Protein AF-0000000075210836 (afdb_homodimer)

Structure (mmCIF, N/CA/C/O backbone):
data_AF-0000000075210836-model_v1
#
loop_
_entity.id
_entity.type
_entity.pdbx_description
1 polymer Regulator
#
loop_
_atom_site.group_PDB
_atom_site.id
_atom_site.type_symbol
_atom_site.label_atom_id
_atom_site.label_alt_id
_atom_site.label_comp_id
_atom_site.label_asym_id
_atom_site.label_entity_id
_atom_site.label_seq_id
_atom_site.pdbx_PDB_ins_code
_atom_site.Cartn_x
_atom_site.Cartn_y
_atom_site.Cartn_z
_atom_site.occupancy
_atom_site.B_iso_or_equiv
_atom_site.auth_seq_id
_atom_site.auth_comp_id
_atom_site.auth_asym_id
_atom_site.auth_atom_id
_atom_site.pdbx_PDB_model_num
ATOM 1 N N . MET A 1 1 ? 22.203 24.203 10.242 1 49.53 1 MET A N 1
ATOM 2 C CA . MET A 1 1 ? 21.125 23.875 9.305 1 49.53 1 MET A CA 1
ATOM 3 C C . MET A 1 1 ? 21.359 22.516 8.664 1 49.53 1 MET A C 1
ATOM 5 O O . MET A 1 1 ? 22.406 22.281 8.07 1 49.53 1 MET A O 1
ATOM 9 N N . ARG A 1 2 ? 20.906 21.422 9.312 1 62.22 2 ARG A N 1
ATOM 10 C CA . ARG A 1 2 ? 21.344 20.094 8.875 1 62.22 2 ARG A CA 1
ATOM 11 C C . ARG A 1 2 ? 21.078 19.906 7.383 1 62.22 2 ARG A C 1
ATOM 13 O O . ARG A 1 2 ? 20.109 20.422 6.848 1 62.22 2 ARG A O 1
ATOM 20 N N . GLU A 1 3 ? 22.062 19.656 6.613 1 82.25 3 GLU A N 1
ATOM 21 C CA . GLU A 1 3 ? 21.984 19.5 5.164 1 82.25 3 GLU A CA 1
ATOM 22 C C . GLU A 1 3 ? 20.953 18.438 4.781 1 82.25 3 GLU A C 1
ATOM 24 O O . GLU A 1 3 ? 20.938 17.344 5.352 1 82.25 3 GLU A O 1
ATOM 29 N N . THR A 1 4 ? 19.953 18.875 4.145 1 90.12 4 THR A N 1
ATOM 30 C CA . THR A 1 4 ? 18.906 17.969 3.689 1 90.12 4 THR A CA 1
ATOM 31 C C . THR A 1 4 ? 19.359 17.203 2.455 1 90.12 4 THR A C 1
ATOM 33 O O . THR A 1 4 ? 20.234 17.641 1.721 1 90.12 4 THR A O 1
ATOM 36 N N . VAL A 1 5 ? 18.906 16 2.398 1 93.94 5 VAL A N 1
ATOM 37 C CA . VAL A 1 5 ? 19.188 15.141 1.259 1 93.94 5 VAL A CA 1
ATOM 38 C C . VAL A 1 5 ? 18.234 15.477 0.111 1 93.94 5 VAL A C 1
ATOM 40 O O . VAL A 1 5 ? 17.031 15.664 0.323 1 93.94 5 VAL A O 1
ATOM 43 N N . SER A 1 6 ? 18.812 15.516 -1.104 1 95.56 6 SER A N 1
ATOM 44 C CA . SER A 1 6 ? 17.984 15.875 -2.258 1 95.56 6 SER A CA 1
ATOM 45 C C . SER A 1 6 ? 17.109 14.703 -2.697 1 95.56 6 SER A C 1
ATOM 47 O O . SER A 1 6 ? 17.453 13.539 -2.469 1 95.56 6 SER A O 1
ATOM 49 N N . GLN A 1 7 ? 16.094 15.102 -3.389 1 95 7 GLN A N 1
ATOM 50 C CA . GLN A 1 7 ? 15.188 14.078 -3.926 1 95 7 GLN A CA 1
ATOM 51 C C . GLN A 1 7 ? 15.914 13.188 -4.93 1 95 7 GLN A C 1
ATOM 53 O O . GLN A 1 7 ? 15.688 11.977 -4.965 1 95 7 GLN A O 1
ATOM 58 N N . VAL A 1 8 ? 16.766 13.758 -5.703 1 95.31 8 VAL A N 1
ATOM 59 C CA . VAL A 1 8 ? 17.5 13.023 -6.727 1 95.31 8 VAL A CA 1
ATOM 60 C C . VAL A 1 8 ? 18.375 11.961 -6.066 1 95.31 8 VAL A C 1
ATOM 62 O O . VAL A 1 8 ? 18.438 10.82 -6.535 1 95.31 8 VAL A O 1
ATOM 65 N N . SER A 1 9 ? 19.031 12.281 -4.969 1 96.88 9 SER A N 1
ATOM 66 C CA . SER A 1 9 ? 19.891 11.344 -4.25 1 96.88 9 SER A CA 1
ATOM 67 C C . SER A 1 9 ? 19.094 10.195 -3.66 1 96.88 9 SER A C 1
ATOM 69 O O . SER A 1 9 ? 19.531 9.047 -3.668 1 96.88 9 SER A O 1
ATOM 71 N N . ILE A 1 10 ? 17.906 10.492 -3.217 1 97.69 10 ILE A N 1
ATOM 72 C CA . ILE A 1 10 ? 17.016 9.477 -2.641 1 97.69 10 ILE A CA 1
ATOM 73 C C . ILE A 1 10 ? 16.578 8.5 -3.729 1 97.69 10 ILE A C 1
ATOM 75 O O . ILE A 1 10 ? 16.609 7.285 -3.527 1 97.69 10 ILE A O 1
ATOM 79 N N . LEU A 1 11 ? 16.266 9.055 -4.879 1 96.69 11 LEU A N 1
ATOM 80 C CA . LEU A 1 11 ? 15.812 8.203 -5.977 1 96.69 11 LEU A CA 1
ATOM 81 C C . LEU A 1 11 ? 16.953 7.336 -6.496 1 96.69 11 LEU A C 1
ATOM 83 O O . LEU A 1 11 ? 16.734 6.191 -6.891 1 96.69 11 LEU A O 1
ATOM 87 N N . ASP A 1 12 ? 18.141 7.895 -6.438 1 97.44 12 ASP A N 1
ATOM 88 C CA . ASP A 1 12 ? 19.297 7.109 -6.82 1 97.44 12 ASP A CA 1
ATOM 89 C C . ASP A 1 12 ? 19.516 5.941 -5.859 1 97.44 12 ASP A C 1
ATOM 91 O O . ASP A 1 12 ? 19.781 4.816 -6.293 1 97.44 12 ASP A O 1
ATOM 95 N N . GLU A 1 13 ? 19.438 6.188 -4.566 1 97.75 13 GLU A N 1
ATOM 96 C CA . GLU A 1 13 ? 19.547 5.129 -3.57 1 97.75 13 GLU A CA 1
ATOM 97 C C . GLU A 1 13 ? 18.422 4.105 -3.719 1 97.75 13 GLU A C 1
ATOM 99 O O . GLU A 1 13 ? 18.641 2.902 -3.561 1 97.75 13 GLU A O 1
ATOM 104 N N . THR A 1 14 ? 17.219 4.609 -4.035 1 97.44 14 THR A N 1
ATOM 105 C CA . THR A 1 14 ? 16.078 3.729 -4.246 1 97.44 14 THR A CA 1
ATOM 106 C C . THR A 1 14 ? 16.328 2.789 -5.422 1 97.44 14 THR A C 1
ATOM 108 O O . THR A 1 14 ? 16.047 1.592 -5.336 1 97.44 14 THR A O 1
ATOM 111 N N . ASN A 1 15 ? 16.859 3.299 -6.48 1 97.38 15 ASN A N 1
ATOM 112 C CA . ASN A 1 15 ? 17.188 2.477 -7.641 1 97.38 15 ASN A CA 1
ATOM 113 C C . ASN A 1 15 ? 18.25 1.428 -7.301 1 97.38 15 ASN A C 1
ATOM 115 O O . ASN A 1 15 ? 18.188 0.299 -7.793 1 97.38 15 ASN A O 1
ATOM 119 N N . GLY A 1 16 ? 19.203 1.833 -6.496 1 97.25 16 GLY A N 1
ATOM 120 C CA . GLY A 1 16 ? 20.172 0.862 -6.012 1 97.25 16 GLY A CA 1
ATOM 121 C C . GLY A 1 16 ? 19.531 -0.286 -5.254 1 97.25 16 GLY A C 1
ATOM 122 O O . GLY A 1 16 ? 19.859 -1.45 -5.488 1 97.25 16 GLY A O 1
ATOM 123 N N . LEU A 1 17 ? 18.656 0.03 -4.387 1 97.88 17 LEU A N 1
ATOM 124 C CA . LEU A 1 17 ? 17.922 -0.988 -3.641 1 97.88 17 LEU A CA 1
ATOM 125 C C . LEU A 1 17 ? 17.094 -1.867 -4.578 1 97.88 17 LEU A C 1
ATOM 127 O O . LEU A 1 17 ? 17.078 -3.092 -4.426 1 97.88 17 LEU A O 1
ATOM 131 N N . ALA A 1 18 ? 16.469 -1.234 -5.523 1 96.12 18 ALA A N 1
ATOM 132 C CA . ALA A 1 18 ? 15.672 -1.97 -6.5 1 96.12 18 ALA A CA 1
ATOM 133 C C . ALA A 1 18 ? 16.516 -3.002 -7.238 1 96.12 18 ALA A C 1
ATOM 135 O O . ALA A 1 18 ? 16.094 -4.141 -7.441 1 96.12 18 ALA A O 1
ATOM 136 N N . HIS A 1 19 ? 17.688 -2.641 -7.586 1 95.94 19 HIS A N 1
ATOM 137 C CA . HIS A 1 19 ? 18.609 -3.547 -8.273 1 95.94 19 HIS A CA 1
ATOM 138 C C . HIS A 1 19 ? 19 -4.715 -7.371 1 95.94 19 HIS A C 1
ATOM 140 O O . HIS A 1 19 ? 19.094 -5.855 -7.836 1 95.94 19 HIS A O 1
ATOM 146 N N . MET A 1 20 ? 19.172 -4.43 -6.137 1 96.62 20 MET A N 1
ATOM 147 C CA . MET A 1 20 ? 19.516 -5.488 -5.191 1 96.62 20 MET A CA 1
ATOM 148 C C . MET A 1 20 ? 18.344 -6.449 -4.992 1 96.62 20 MET A C 1
ATOM 150 O O . MET A 1 20 ? 18.547 -7.664 -4.949 1 96.62 20 MET A O 1
ATOM 154 N N . VAL A 1 21 ? 17.188 -5.895 -4.934 1 96.56 21 VAL A N 1
ATOM 155 C CA . VAL A 1 21 ? 15.984 -6.711 -4.766 1 96.56 21 VAL A CA 1
ATOM 156 C C . VAL A 1 21 ? 15.812 -7.633 -5.973 1 96.56 21 VAL A C 1
ATOM 158 O O . VAL A 1 21 ? 15.523 -8.82 -5.816 1 96.56 21 VAL A O 1
ATOM 161 N N . ALA A 1 22 ? 16.062 -7.137 -7.172 1 94.81 22 ALA A N 1
ATOM 162 C CA . ALA A 1 22 ? 15.914 -7.906 -8.406 1 94.81 22 ALA A CA 1
ATOM 163 C C . ALA A 1 22 ? 16.875 -9.094 -8.422 1 94.81 22 ALA A C 1
ATOM 165 O O . ALA A 1 22 ? 16.625 -10.102 -9.078 1 94.81 22 ALA A O 1
ATOM 166 N N . ARG A 1 23 ? 17.875 -9 -7.625 1 95.44 23 ARG A N 1
ATOM 167 C CA . ARG A 1 23 ? 18.906 -10.031 -7.621 1 95.44 23 ARG A CA 1
ATOM 168 C C . ARG A 1 23 ? 18.875 -10.844 -6.328 1 95.44 23 ARG A C 1
ATOM 170 O O . ARG A 1 23 ? 19.812 -11.594 -6.027 1 95.44 23 ARG A O 1
ATOM 177 N N . SER A 1 24 ? 17.844 -10.664 -5.57 1 96.19 24 SER A N 1
ATOM 178 C CA . SER A 1 24 ? 17.688 -11.367 -4.301 1 96.19 24 SER A CA 1
ATOM 179 C C . SER A 1 24 ? 17.359 -12.836 -4.52 1 96.19 24 SER A C 1
ATOM 181 O O . SER A 1 24 ? 16.906 -13.227 -5.602 1 96.19 24 SER A O 1
ATOM 183 N N . GLU A 1 25 ? 17.547 -13.641 -3.479 1 95.19 25 GLU A N 1
ATOM 184 C CA . GLU A 1 25 ? 17.156 -15.047 -3.518 1 95.19 25 GLU A CA 1
ATOM 185 C C . GLU A 1 25 ? 15.648 -15.195 -3.75 1 95.19 25 GLU A C 1
ATOM 187 O O . GLU A 1 25 ? 15.219 -16.062 -4.52 1 95.19 25 GLU A O 1
ATOM 192 N N . ALA A 1 26 ? 14.945 -14.352 -3.082 1 94.94 26 ALA A N 1
ATOM 193 C CA . ALA A 1 26 ? 13.492 -14.398 -3.221 1 94.94 26 ALA A CA 1
ATOM 194 C C . ALA A 1 26 ? 13.07 -14.102 -4.656 1 94.94 26 ALA A C 1
ATOM 196 O O . ALA A 1 26 ? 12.211 -14.797 -5.215 1 94.94 26 ALA A O 1
ATOM 197 N N . ALA A 1 27 ? 13.625 -13.117 -5.262 1 95.38 27 ALA A N 1
ATOM 198 C CA . ALA A 1 27 ? 13.297 -12.75 -6.637 1 95.38 27 ALA A CA 1
ATOM 199 C C . ALA A 1 27 ? 13.695 -13.852 -7.613 1 95.38 27 ALA A C 1
ATOM 201 O O . ALA A 1 27 ? 12.945 -14.172 -8.539 1 95.38 27 ALA A O 1
ATOM 202 N N . GLU A 1 28 ? 14.789 -14.43 -7.422 1 95.06 28 GLU A N 1
ATOM 203 C CA . GLU A 1 28 ? 15.25 -15.508 -8.289 1 95.06 28 GLU A CA 1
ATOM 204 C C . GLU A 1 28 ? 14.344 -16.734 -8.188 1 95.06 28 GLU A C 1
ATOM 206 O O . GLU A 1 28 ? 13.992 -17.328 -9.203 1 95.06 28 GLU A O 1
ATOM 211 N N . ALA A 1 29 ? 14.023 -17.078 -6.969 1 95.25 29 ALA A N 1
ATOM 212 C CA . ALA A 1 29 ? 13.109 -18.203 -6.773 1 95.25 29 ALA A CA 1
ATOM 213 C C . ALA A 1 29 ? 11.773 -17.938 -7.461 1 95.25 29 ALA A C 1
ATOM 215 O O . ALA A 1 29 ? 11.219 -18.828 -8.102 1 95.25 29 ALA A O 1
ATOM 216 N N . TYR A 1 30 ? 11.297 -16.781 -7.305 1 95.38 30 TYR A N 1
ATOM 217 C CA . TYR A 1 30 ? 10.031 -16.391 -7.934 1 95.38 30 TYR A CA 1
ATOM 218 C C . TYR A 1 30 ? 10.109 -16.562 -9.445 1 95.38 30 TYR A C 1
ATOM 220 O O . TYR A 1 30 ? 9.219 -17.172 -10.047 1 95.38 30 TYR A O 1
ATOM 228 N N . ARG A 1 31 ? 11.148 -16.047 -10.016 1 94.12 31 ARG A N 1
ATOM 229 C CA . ARG A 1 31 ? 11.297 -16.156 -11.461 1 94.12 31 ARG A CA 1
ATOM 230 C C . ARG A 1 31 ? 11.406 -17.609 -11.906 1 94.12 31 ARG A C 1
ATOM 232 O O . ARG A 1 31 ? 10.82 -18 -12.914 1 94.12 31 ARG A O 1
ATOM 239 N N . TYR A 1 32 ? 12.086 -18.375 -11.18 1 95.19 32 TYR A N 1
ATOM 240 C CA . TYR A 1 32 ? 12.258 -19.781 -11.492 1 95.19 32 TYR A CA 1
ATOM 241 C C . TYR A 1 32 ? 10.922 -20.516 -11.484 1 95.19 32 TYR A C 1
ATOM 243 O O . TYR A 1 32 ? 10.562 -21.172 -12.461 1 95.19 32 TYR A O 1
ATOM 251 N N . TRP A 1 33 ? 10.219 -20.312 -10.43 1 95.69 33 TRP A N 1
ATOM 252 C CA . TRP A 1 33 ? 8.977 -21.047 -10.297 1 95.69 33 TRP A CA 1
ATOM 253 C C . TRP A 1 33 ? 7.906 -20.5 -11.234 1 95.69 33 TRP A C 1
ATOM 255 O O . TRP A 1 33 ? 7.031 -21.25 -11.688 1 95.69 33 TRP A O 1
ATOM 265 N N . LYS A 1 34 ? 8.031 -19.25 -11.516 1 94.06 34 LYS A N 1
ATOM 266 C CA . LYS A 1 34 ? 7.148 -18.688 -12.539 1 94.06 34 LYS A CA 1
ATOM 267 C C . LYS A 1 34 ? 7.355 -19.375 -13.883 1 94.06 34 LYS A C 1
ATOM 269 O O . LYS A 1 34 ? 6.391 -19.766 -14.547 1 94.06 34 LYS A O 1
ATOM 274 N N . LYS A 1 35 ? 8.531 -19.5 -14.219 1 95.38 35 L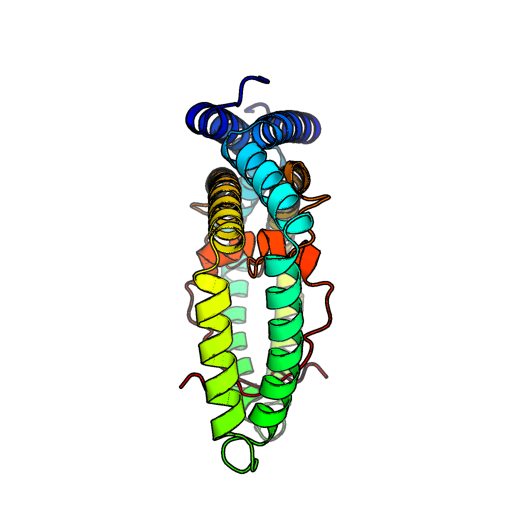YS A N 1
ATOM 275 C CA . LYS A 1 35 ? 8.867 -20.188 -15.469 1 95.38 35 LYS A CA 1
ATOM 276 C C . LYS A 1 35 ? 8.422 -21.641 -15.438 1 95.38 35 LYS A C 1
ATOM 278 O O . LYS A 1 35 ? 7.852 -22.141 -16.406 1 95.38 35 LYS A O 1
ATOM 283 N N . GLU A 1 36 ? 8.656 -22.297 -14.359 1 96.5 36 GLU A N 1
ATOM 284 C CA . GLU A 1 36 ? 8.242 -23.688 -14.203 1 96.5 36 GLU A CA 1
ATOM 285 C C . GLU A 1 36 ? 6.723 -23.828 -14.328 1 96.5 36 GLU A C 1
ATOM 287 O O . GLU A 1 36 ? 6.23 -24.781 -14.961 1 96.5 36 GLU A O 1
ATOM 292 N N . LEU A 1 37 ? 6.062 -22.906 -13.766 1 95.62 37 LEU A N 1
ATOM 293 C CA . LEU A 1 37 ? 4.605 -22.922 -13.828 1 95.62 37 LEU A CA 1
ATOM 294 C C . LEU A 1 37 ? 4.121 -22.75 -15.266 1 95.62 37 LEU A C 1
ATOM 296 O O . LEU A 1 37 ? 3.221 -23.453 -15.711 1 95.62 37 LEU A O 1
ATOM 300 N N . GLU A 1 38 ? 4.703 -21.859 -15.969 1 94.38 38 GLU A N 1
ATOM 301 C CA . GLU A 1 38 ? 4.32 -21.562 -17.344 1 94.38 38 GLU A CA 1
ATOM 302 C C . GLU A 1 38 ? 4.535 -22.781 -18.25 1 94.38 38 GLU A C 1
ATOM 304 O O . GLU A 1 38 ? 3.818 -22.953 -19.234 1 94.38 38 GLU A O 1
ATOM 309 N N . THR A 1 39 ? 5.414 -23.609 -17.859 1 96.19 39 THR A N 1
ATOM 310 C CA . THR A 1 39 ? 5.766 -24.734 -18.719 1 96.19 39 THR A CA 1
ATOM 311 C C . THR A 1 39 ? 5.086 -26.016 -18.234 1 96.19 39 THR A C 1
ATOM 313 O O . THR A 1 39 ? 5.129 -27.031 -18.922 1 96.19 39 THR A O 1
ATOM 316 N N . ASP A 1 40 ? 4.48 -25.984 -17.109 1 96.75 40 ASP A N 1
ATOM 317 C CA . ASP A 1 40 ? 3.773 -27.125 -16.531 1 96.75 40 ASP A CA 1
ATOM 318 C C . ASP A 1 40 ? 2.357 -27.219 -17.094 1 96.75 40 ASP A C 1
ATOM 320 O O . ASP A 1 40 ? 1.44 -26.562 -16.609 1 96.75 40 ASP A O 1
ATOM 324 N N . GLN A 1 41 ? 2.191 -28.125 -18.031 1 96.88 41 GLN A N 1
ATOM 325 C CA . GLN A 1 41 ? 0.924 -28.234 -18.734 1 96.88 41 GLN A CA 1
ATOM 326 C C . GLN A 1 41 ? -0.198 -28.672 -17.812 1 96.88 41 GLN A C 1
ATOM 328 O O . GLN A 1 41 ? -1.331 -28.203 -17.922 1 96.88 41 GLN A O 1
ATOM 333 N N . GLU A 1 42 ? 0.14 -29.562 -17 1 96.44 42 GLU A N 1
ATOM 334 C CA . GLU A 1 42 ? -0.855 -30.047 -16.047 1 96.44 42 GLU A CA 1
ATOM 335 C C . GLU A 1 42 ? -1.332 -28.922 -15.133 1 96.44 42 GLU A C 1
ATOM 337 O O . GLU A 1 42 ? -2.535 -28.75 -14.922 1 96.44 42 GLU A O 1
ATOM 342 N N . ALA A 1 43 ? -0.4 -28.188 -14.672 1 96.06 43 ALA A N 1
ATOM 343 C CA . ALA A 1 43 ? -0.731 -27.047 -13.82 1 96.06 43 ALA A CA 1
ATOM 344 C C . ALA A 1 43 ? -1.57 -26.016 -14.578 1 96.06 43 ALA A C 1
ATOM 346 O O . ALA A 1 43 ? -2.57 -25.531 -14.055 1 96.06 43 ALA A O 1
ATOM 347 N N . GLN A 1 44 ? -1.19 -25.75 -15.727 1 95.94 44 GLN A N 1
ATOM 348 C CA . GLN A 1 44 ? -1.914 -24.781 -16.531 1 95.94 44 GLN A CA 1
ATOM 349 C C . GLN A 1 44 ? -3.355 -25.219 -16.766 1 95.94 44 GLN A C 1
ATOM 351 O O . GLN A 1 44 ? -4.277 -24.406 -16.703 1 95.94 44 GLN A O 1
ATOM 356 N N . SER A 1 45 ? -3.482 -26.438 -17 1 95.56 45 SER A N 1
ATOM 357 C CA . SER A 1 45 ? -4.82 -26.984 -17.219 1 95.56 45 SER A CA 1
ATOM 358 C C . SER A 1 45 ? -5.672 -26.859 -15.961 1 95.56 45 SER A C 1
ATOM 360 O O . SER A 1 45 ? -6.84 -26.484 -16.031 1 95.56 45 SER A O 1
ATOM 362 N N . LEU A 1 46 ? -5.082 -27.234 -14.922 1 94.44 46 LEU A N 1
ATOM 363 C CA . LEU A 1 46 ? -5.77 -27.141 -13.641 1 94.44 46 LEU A CA 1
ATOM 364 C C . LEU A 1 46 ? -6.199 -25.703 -13.352 1 94.44 46 LEU A C 1
ATOM 366 O O . LEU A 1 46 ? -7.328 -25.453 -12.922 1 94.44 46 LEU A O 1
ATOM 370 N N . ILE A 1 47 ? -5.332 -24.766 -13.57 1 93.94 47 ILE A N 1
ATOM 371 C CA . ILE A 1 47 ? -5.602 -23.359 -13.336 1 93.94 47 ILE A CA 1
ATOM 372 C C . ILE A 1 47 ? -6.758 -22.891 -14.219 1 93.94 47 ILE A C 1
ATOM 374 O O . ILE A 1 47 ? -7.676 -22.219 -13.75 1 93.94 47 ILE A O 1
ATOM 378 N N . LYS A 1 48 ? -6.746 -23.297 -15.414 1 94.19 48 LYS A N 1
ATOM 379 C CA . LYS A 1 48 ? -7.797 -22.906 -16.359 1 94.19 48 LYS A CA 1
ATOM 380 C C . LYS A 1 48 ? -9.148 -23.469 -15.914 1 94.19 48 LYS A C 1
ATOM 382 O O . LYS A 1 48 ? -10.156 -22.75 -15.945 1 94.19 48 LYS A O 1
ATOM 387 N N . ARG A 1 49 ? -9.148 -24.672 -15.539 1 93.44 49 ARG A N 1
ATOM 388 C CA . ARG A 1 49 ? -10.383 -25.297 -15.062 1 93.44 49 ARG A CA 1
ATOM 389 C C . ARG A 1 49 ? -10.914 -24.594 -13.82 1 93.44 49 ARG A C 1
ATOM 391 O O . ARG A 1 49 ? -12.117 -24.391 -13.68 1 93.44 49 ARG A O 1
ATOM 398 N N . PHE A 1 50 ? -10.031 -24.266 -13.023 1 95 50 PHE A N 1
ATOM 399 C CA . PHE A 1 50 ? -10.422 -23.562 -11.805 1 95 50 PHE A CA 1
ATOM 400 C C . PHE A 1 50 ? -11.008 -22.203 -12.117 1 95 50 PHE A C 1
ATOM 402 O O . PHE A 1 50 ? -11.992 -21.781 -11.508 1 95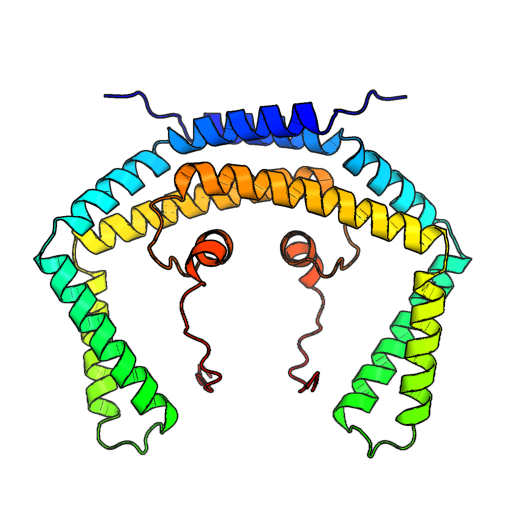 50 PHE A O 1
ATOM 409 N N . GLN A 1 51 ? -10.367 -21.484 -12.992 1 92.25 51 GLN A N 1
ATOM 410 C CA . GLN A 1 51 ? -10.859 -20.172 -13.375 1 92.25 51 GLN A CA 1
ATOM 411 C C . GLN A 1 51 ? -12.281 -20.266 -13.922 1 92.25 51 GLN A C 1
ATOM 413 O O . GLN A 1 51 ? -13.125 -19.422 -13.602 1 92.25 51 GLN A O 1
ATOM 418 N N . TYR A 1 52 ? -12.492 -21.266 -14.688 1 92.88 52 TYR A N 1
ATOM 419 C CA . TYR A 1 52 ? -13.828 -21.5 -15.234 1 92.88 52 TYR A CA 1
ATOM 420 C C . TYR A 1 52 ? -14.828 -21.781 -14.117 1 92.88 52 TYR A C 1
ATOM 422 O O . TYR A 1 52 ? -15.922 -21.203 -14.086 1 92.88 52 TYR A O 1
ATOM 430 N N . MET A 1 53 ? -14.5 -22.594 -13.219 1 92.62 53 MET A N 1
ATOM 431 C CA . MET A 1 53 ? -15.367 -22.969 -12.102 1 92.62 53 MET A CA 1
ATOM 432 C C . MET A 1 53 ? -15.633 -21.766 -11.195 1 92.62 53 MET A C 1
ATOM 434 O O . MET A 1 53 ? -16.719 -21.641 -10.633 1 92.62 53 MET A O 1
ATOM 438 N N . LYS A 1 54 ? -14.625 -20.984 -11.078 1 92.25 54 LYS A N 1
ATOM 439 C CA . LYS A 1 54 ? -14.766 -19.766 -10.273 1 92.25 54 LYS A CA 1
ATOM 440 C C . LYS A 1 54 ? -15.828 -18.844 -10.852 1 92.25 54 LYS A C 1
ATOM 442 O O . LYS A 1 54 ? -16.609 -18.25 -10.109 1 92.25 54 LYS A O 1
ATOM 447 N N . GLU A 1 55 ? -15.883 -18.719 -12.094 1 91.88 55 GLU A N 1
ATOM 448 C CA . GLU A 1 55 ? -16.906 -17.922 -12.75 1 91.88 55 GLU A CA 1
ATOM 449 C C . GLU A 1 55 ? -18.297 -18.484 -12.484 1 91.88 55 GLU A C 1
ATOM 451 O O . GLU A 1 55 ? -19.234 -17.734 -12.195 1 91.88 55 GLU A O 1
ATOM 456 N N . GLN A 1 56 ? -18.422 -19.766 -12.578 1 90.81 56 GLN A N 1
ATOM 457 C CA . GLN A 1 56 ? -19.688 -20.422 -12.273 1 90.81 56 GLN A CA 1
ATOM 458 C C . GLN A 1 56 ? -20.078 -20.219 -10.812 1 90.81 56 GLN A C 1
ATOM 460 O O . GLN A 1 56 ? -21.25 -19.984 -10.5 1 90.81 56 GLN A O 1
ATOM 465 N N . TYR A 1 57 ? -19.094 -20.312 -9.992 1 93.75 57 TYR A N 1
ATOM 466 C CA . TYR A 1 57 ? -19.281 -20.109 -8.555 1 93.75 57 TYR A CA 1
ATOM 467 C C . TYR A 1 57 ? -19.828 -18.719 -8.266 1 93.75 57 TYR A C 1
ATOM 469 O O . TYR A 1 57 ? -20.797 -18.578 -7.512 1 93.75 57 TYR A O 1
ATOM 477 N N . GLU A 1 58 ? -19.266 -17.703 -8.867 1 92.38 58 GLU A N 1
ATOM 478 C CA . GLU A 1 58 ? -19.703 -16.328 -8.664 1 92.38 58 GLU A CA 1
ATOM 479 C C . GLU A 1 58 ? -21.156 -16.141 -9.133 1 92.38 58 GLU A C 1
ATOM 481 O O . GLU A 1 58 ? -21.938 -15.445 -8.484 1 92.38 58 GLU A O 1
ATOM 486 N N . GLU A 1 59 ? -21.422 -16.781 -10.148 1 88.81 59 GLU A N 1
ATOM 487 C CA . GLU A 1 59 ? -22.781 -16.719 -10.672 1 88.81 59 GLU A CA 1
ATOM 488 C C . GLU A 1 59 ? -23.781 -17.344 -9.703 1 88.81 59 GLU A C 1
ATOM 490 O O . GLU A 1 59 ? -24.812 -16.75 -9.406 1 88.81 59 GLU A O 1
ATOM 495 N N . VAL A 1 60 ? -23.453 -18.453 -9.266 1 90.75 60 VAL A N 1
ATOM 496 C CA . VAL A 1 60 ? -24.312 -19.203 -8.359 1 90.75 60 VAL A CA 1
ATOM 497 C C . VAL A 1 60 ? -24.469 -18.453 -7.043 1 90.75 60 VAL A C 1
ATOM 499 O O . VAL A 1 60 ? -25.547 -18.422 -6.461 1 90.75 60 VAL A O 1
ATOM 502 N N . GLN A 1 61 ? -23.438 -17.781 -6.664 1 92.56 61 GLN A N 1
ATOM 503 C CA . GLN A 1 61 ? -23.438 -17.062 -5.391 1 92.56 61 GLN A CA 1
ATOM 504 C C . GLN A 1 61 ? -24.359 -15.844 -5.441 1 92.56 61 GLN A C 1
ATOM 506 O O . GLN A 1 61 ? -24.953 -15.469 -4.43 1 92.56 61 GLN A O 1
ATOM 511 N N . ARG A 1 62 ? -24.438 -15.312 -6.492 1 91.25 62 ARG A N 1
ATOM 512 C CA . ARG A 1 62 ? -25.328 -14.164 -6.668 1 91.25 62 ARG A CA 1
ATOM 513 C C . ARG A 1 62 ? -26.766 -14.523 -6.332 1 91.25 62 ARG A C 1
ATOM 515 O O . ARG A 1 62 ? -27.5 -13.695 -5.785 1 91.25 62 ARG A O 1
ATOM 522 N N . PHE A 1 63 ? -27.156 -15.766 -6.566 1 89.56 63 PHE A N 1
ATOM 523 C CA . PHE A 1 63 ? -28.516 -16.234 -6.328 1 89.56 63 PHE A CA 1
ATOM 524 C C . PHE A 1 63 ? -28.609 -17 -5.02 1 89.56 63 PHE A C 1
ATOM 526 O O . PHE A 1 63 ? -29.703 -17.266 -4.52 1 89.56 63 PHE A O 1
ATOM 533 N N . GLY A 1 64 ? -27.406 -17.406 -4.59 1 87.06 64 GLY A N 1
ATOM 534 C CA . GLY A 1 64 ? -27.312 -18.078 -3.299 1 87.06 64 GLY A CA 1
ATOM 535 C C . GLY A 1 64 ? -27.859 -19.5 -3.324 1 87.06 64 GLY A C 1
ATOM 536 O O . GLY A 1 64 ? -27.719 -20.203 -4.328 1 87.06 64 GLY A O 1
ATOM 537 N N . LYS A 1 65 ? -28.391 -19.953 -2.148 1 87 65 LYS A N 1
ATOM 538 C CA . LYS A 1 65 ? -28.812 -21.344 -1.92 1 87 65 LYS A CA 1
ATOM 539 C C . LYS A 1 65 ? -30 -21.703 -2.814 1 87 65 LYS A C 1
ATOM 541 O O . LYS A 1 65 ? -30.312 -22.891 -2.967 1 87 65 LYS A O 1
ATOM 546 N N . TYR A 1 66 ? -30.562 -20.75 -3.494 1 87.69 66 TYR A N 1
ATOM 547 C CA . TYR A 1 66 ? -31.734 -20.984 -4.32 1 87.69 66 TYR A CA 1
ATOM 548 C C . TYR A 1 66 ? -31.344 -21.516 -5.695 1 87.69 66 TYR A C 1
ATOM 550 O O . TYR A 1 66 ? -32.188 -22.031 -6.438 1 87.69 66 TYR A O 1
ATOM 558 N N . HIS A 1 67 ? -30.203 -21.328 -5.988 1 89.44 67 HIS A N 1
ATOM 559 C CA . HIS A 1 67 ? -29.719 -21.844 -7.266 1 89.44 67 HIS A CA 1
ATOM 560 C C . HIS A 1 67 ? -29.656 -23.375 -7.242 1 89.44 67 HIS A C 1
ATOM 562 O O . HIS A 1 67 ? -29.141 -23.969 -6.293 1 89.44 67 HIS A O 1
ATOM 568 N N . PRO A 1 68 ? -30.109 -24.094 -8.312 1 92.06 68 PRO A N 1
ATOM 569 C CA . PRO A 1 68 ? -30.141 -25.562 -8.344 1 92.06 68 PRO A CA 1
ATOM 570 C C . PRO A 1 68 ? -28.75 -26.188 -8.203 1 92.06 68 PRO A C 1
ATOM 572 O O . PRO A 1 68 ? -28.609 -27.281 -7.633 1 92.06 68 PRO A O 1
ATOM 575 N N . ASP A 1 69 ? -27.781 -25.531 -8.664 1 92.06 69 ASP A N 1
ATOM 576 C CA . ASP A 1 69 ? -26.438 -26.109 -8.695 1 92.06 69 ASP A CA 1
ATOM 577 C C . ASP A 1 69 ? -25.578 -25.578 -7.547 1 92.06 69 ASP A C 1
ATOM 579 O O . ASP A 1 69 ? -24.359 -25.734 -7.551 1 92.06 69 ASP A O 1
ATOM 583 N N . TYR A 1 70 ? -26.219 -25.031 -6.629 1 93.25 70 TYR A N 1
ATOM 584 C CA . TYR A 1 70 ? -25.5 -24.359 -5.559 1 93.25 70 TYR A CA 1
ATOM 585 C C . TYR A 1 70 ? -24.562 -25.328 -4.848 1 93.25 70 TYR A C 1
ATOM 587 O O . TYR A 1 70 ? -23.344 -25.078 -4.766 1 93.25 70 TYR A O 1
ATOM 595 N N . SER A 1 71 ? -25.078 -26.359 -4.449 1 93.56 71 SER A N 1
ATOM 596 C CA . SER A 1 71 ? -24.297 -27.312 -3.67 1 93.56 71 SER A CA 1
ATOM 597 C C . SER A 1 71 ? -23.234 -27.984 -4.523 1 93.56 71 SER A C 1
ATOM 599 O O . SER A 1 71 ? -22.094 -28.141 -4.086 1 93.56 71 SER A O 1
ATOM 601 N N . SER A 1 72 ? -23.562 -28.312 -5.707 1 94.56 72 SER A N 1
ATOM 602 C CA . SER A 1 72 ? -22.641 -29.016 -6.586 1 94.56 72 SER A CA 1
ATOM 603 C C . SER A 1 72 ? -21.469 -28.109 -6.988 1 94.56 72 SER A C 1
ATOM 605 O O . SER A 1 72 ? -20.312 -28.547 -6.98 1 94.56 72 SER A O 1
ATOM 607 N N . VAL A 1 73 ? -21.75 -26.906 -7.285 1 94.5 73 VAL A N 1
ATOM 608 C CA . VAL A 1 73 ? -20.719 -25.969 -7.707 1 94.5 73 VAL A CA 1
ATOM 609 C C . VAL A 1 73 ? -19.797 -25.641 -6.531 1 94.5 73 VAL A C 1
ATOM 611 O O . VAL A 1 73 ? -18.578 -25.578 -6.684 1 94.5 73 VAL A O 1
ATOM 614 N N . ASN A 1 74 ? -20.422 -25.469 -5.371 1 93.5 74 ASN A N 1
ATOM 615 C CA . ASN A 1 74 ? -19.625 -25.203 -4.176 1 93.5 74 ASN A CA 1
ATOM 616 C C . ASN A 1 74 ? -18.672 -26.344 -3.867 1 93.5 74 ASN A C 1
ATOM 618 O O . ASN A 1 74 ? -17.5 -26.109 -3.561 1 93.5 74 ASN A O 1
ATOM 622 N N . LYS A 1 75 ? -19.203 -27.5 -4.02 1 94.94 75 LYS A N 1
ATOM 623 C CA . LYS A 1 75 ? -18.375 -28.672 -3.775 1 94.94 75 LYS A CA 1
ATOM 624 C C . LYS A 1 75 ? -17.25 -28.781 -4.801 1 94.94 75 LYS A C 1
ATOM 626 O O . LYS A 1 75 ? -16.094 -29.016 -4.441 1 94.94 75 LYS A O 1
ATOM 631 N N . SER A 1 76 ? -17.531 -28.578 -5.992 1 94.69 76 SER A N 1
ATOM 632 C CA . SER A 1 76 ? -16.562 -28.703 -7.074 1 94.69 76 SER A CA 1
ATOM 633 C C . SER A 1 76 ? -15.453 -27.656 -6.941 1 94.69 76 SER A C 1
ATOM 635 O O . SER A 1 76 ? -14.273 -27.969 -7.121 1 94.69 76 SER A O 1
ATOM 637 N N . VAL A 1 77 ? -15.836 -26.453 -6.605 1 94.06 77 VAL A N 1
ATOM 638 C CA . VAL A 1 77 ? -14.859 -25.391 -6.469 1 94.06 77 VAL A CA 1
ATOM 639 C C . VAL A 1 77 ? -13.93 -25.688 -5.301 1 94.06 77 VAL A C 1
ATOM 641 O O . VAL A 1 77 ? -12.719 -25.453 -5.387 1 94.06 77 VAL A O 1
ATOM 644 N N . ARG A 1 78 ? -14.484 -26.156 -4.27 1 93.56 78 ARG A N 1
ATOM 645 C CA . ARG A 1 78 ? -13.68 -26.484 -3.102 1 93.56 78 ARG A CA 1
ATOM 646 C C . ARG A 1 78 ? -12.68 -27.594 -3.43 1 93.56 78 ARG A C 1
ATOM 648 O O . ARG A 1 78 ? -11.508 -27.516 -3.049 1 93.56 78 ARG A O 1
ATOM 655 N N . GLU A 1 79 ? -13.164 -28.562 -4.113 1 95 79 GLU A N 1
ATOM 656 C CA . GLU A 1 79 ? -12.312 -29.688 -4.496 1 95 79 GLU A CA 1
ATOM 657 C C . GLU A 1 79 ? -11.219 -29.25 -5.473 1 95 79 GLU A C 1
ATOM 659 O O . GLU A 1 79 ? -10.062 -29.656 -5.336 1 95 79 GLU A O 1
ATOM 664 N N . MET A 1 80 ? -11.555 -28.469 -6.34 1 93.94 80 MET A N 1
ATOM 665 C CA . MET A 1 80 ? -10.586 -28 -7.324 1 93.94 80 MET A CA 1
ATOM 666 C C . MET A 1 80 ? -9.539 -27.094 -6.676 1 93.94 80 MET A C 1
ATOM 668 O O . MET A 1 80 ? -8.359 -27.141 -7.039 1 93.94 80 MET A O 1
ATOM 672 N N . LYS A 1 81 ? -10.008 -26.312 -5.773 1 94.5 81 LYS A N 1
ATOM 673 C CA . LYS A 1 81 ? -9.07 -25.484 -5.031 1 94.5 81 LYS A CA 1
ATOM 674 C C . LYS A 1 81 ? -8.055 -26.328 -4.266 1 94.5 81 LYS A C 1
ATOM 676 O O . LYS A 1 81 ? -6.863 -26.016 -4.25 1 94.5 81 LYS A O 1
ATOM 681 N N . ARG A 1 82 ? -8.562 -27.359 -3.68 1 94.06 82 ARG A N 1
ATOM 682 C CA . ARG A 1 82 ? -7.68 -28.297 -2.982 1 94.06 82 ARG A CA 1
ATOM 683 C C . ARG A 1 82 ? -6.652 -28.891 -3.938 1 94.06 82 ARG A C 1
ATOM 685 O O . ARG A 1 82 ? -5.461 -28.938 -3.625 1 94.06 82 ARG A O 1
ATOM 692 N N . ASP A 1 83 ? -7.07 -29.281 -5.062 1 94 83 ASP A N 1
ATOM 693 C CA . ASP A 1 83 ? -6.176 -29.859 -6.07 1 94 83 ASP A CA 1
ATOM 694 C C . ASP A 1 83 ? -5.133 -28.828 -6.512 1 94 83 ASP A C 1
ATOM 696 O O . ASP A 1 83 ? -3.963 -29.172 -6.695 1 94 83 ASP A O 1
ATOM 700 N N . LEU A 1 84 ? -5.547 -27.641 -6.723 1 94.62 84 LEU A N 1
ATOM 701 C CA . LEU A 1 84 ? -4.652 -26.562 -7.109 1 94.62 84 LEU A CA 1
ATOM 702 C C . LEU A 1 84 ? -3.596 -26.328 -6.035 1 94.62 84 LEU A C 1
ATOM 704 O O . LEU A 1 84 ? -2.404 -26.234 -6.344 1 94.62 84 LEU A O 1
ATOM 708 N N . ASP A 1 85 ? -4.09 -26.328 -4.773 1 93.25 85 ASP A N 1
ATOM 709 C CA . ASP A 1 85 ? -3.215 -26.016 -3.648 1 93.25 85 ASP A CA 1
ATOM 710 C C . ASP A 1 85 ? -2.203 -27.125 -3.404 1 93.25 85 ASP A C 1
ATOM 712 O O . ASP A 1 85 ? -1.106 -26.875 -2.898 1 93.25 85 ASP A O 1
ATOM 716 N N . PHE A 1 86 ? -2.537 -28.328 -3.889 1 93.75 86 PHE A N 1
ATOM 717 C CA . PHE A 1 86 ? -1.684 -29.469 -3.605 1 93.75 86 PHE A CA 1
ATOM 718 C C . PHE A 1 86 ? -0.797 -29.797 -4.801 1 93.75 86 PHE A C 1
ATOM 720 O O . PHE A 1 86 ? 0.073 -30.656 -4.719 1 93.75 86 PHE A O 1
ATOM 727 N N . HIS A 1 87 ? -1.034 -29.094 -5.879 1 95.94 87 HIS A N 1
ATOM 728 C CA . HIS A 1 87 ? -0.149 -29.281 -7.02 1 95.94 87 HIS A CA 1
ATOM 729 C C . HIS A 1 87 ? 1.237 -28.719 -6.75 1 95.94 87 HIS A C 1
ATOM 731 O O . HIS A 1 87 ? 1.372 -27.531 -6.426 1 95.94 87 HIS A O 1
ATOM 737 N N . SER A 1 88 ? 2.26 -29.484 -6.938 1 96.81 88 SER A N 1
ATOM 738 C CA . SER A 1 88 ? 3.615 -29.172 -6.492 1 96.81 88 SER A CA 1
ATOM 739 C C . SER A 1 88 ? 4.121 -27.875 -7.117 1 96.81 88 SER A C 1
ATOM 741 O O . SER A 1 88 ? 4.602 -27 -6.41 1 96.81 88 SER A O 1
ATOM 743 N N . THR A 1 89 ? 3.961 -27.719 -8.406 1 97.38 89 THR A N 1
ATOM 744 C CA . THR A 1 89 ? 4.469 -26.547 -9.109 1 97.38 89 THR A CA 1
ATOM 745 C C . THR A 1 89 ? 3.711 -25.281 -8.688 1 97.38 89 THR A C 1
ATOM 747 O O . THR A 1 89 ? 4.316 -24.234 -8.477 1 97.38 89 THR A O 1
ATOM 750 N N . ILE A 1 90 ? 2.439 -25.422 -8.516 1 96.81 90 ILE A N 1
ATOM 751 C CA . ILE A 1 90 ? 1.613 -24.281 -8.125 1 96.81 90 ILE A CA 1
ATOM 752 C C . ILE A 1 90 ? 1.957 -23.875 -6.691 1 96.81 90 ILE A C 1
ATOM 754 O O . ILE A 1 90 ? 2.131 -22.688 -6.41 1 96.81 90 ILE A O 1
ATOM 758 N N . ALA A 1 91 ? 2.08 -24.844 -5.844 1 96.75 91 ALA A N 1
ATOM 759 C CA . ALA A 1 91 ? 2.42 -24.578 -4.449 1 96.75 91 ALA A CA 1
ATOM 760 C C . ALA A 1 91 ? 3.775 -23.875 -4.336 1 96.75 91 ALA A C 1
ATOM 762 O O . ALA A 1 91 ? 3.926 -22.922 -3.578 1 96.75 91 ALA A O 1
ATOM 763 N N . ALA A 1 92 ? 4.707 -24.328 -5.125 1 97.19 92 ALA A N 1
ATOM 764 C CA . ALA A 1 92 ? 6.055 -23.766 -5.105 1 97.19 92 ALA A CA 1
ATOM 765 C C . ALA A 1 92 ? 6.051 -22.328 -5.629 1 97.19 92 ALA A C 1
ATOM 767 O O . ALA A 1 92 ? 6.719 -21.453 -5.07 1 97.19 92 ALA A O 1
ATOM 768 N N . PHE A 1 93 ? 5.328 -22.141 -6.676 1 96.31 93 PHE A N 1
ATOM 769 C CA . PHE A 1 93 ? 5.207 -20.797 -7.227 1 96.31 93 PHE A CA 1
ATOM 770 C C . PHE A 1 93 ? 4.578 -19.844 -6.211 1 96.31 93 PHE A C 1
ATOM 772 O O . PHE A 1 93 ? 5.094 -18.75 -5.977 1 96.31 93 PHE A O 1
ATOM 779 N N . LYS A 1 94 ? 3.514 -20.266 -5.586 1 95.31 94 LYS A N 1
ATOM 780 C CA . LYS A 1 94 ? 2.818 -19.422 -4.609 1 95.31 94 LYS A CA 1
ATOM 781 C C . LYS A 1 94 ? 3.717 -19.109 -3.418 1 95.31 94 LYS A C 1
ATOM 783 O O . LYS A 1 94 ? 3.699 -17.984 -2.9 1 95.31 94 LYS A O 1
ATOM 788 N N . LYS A 1 95 ? 4.395 -20.047 -2.975 1 96.25 95 LYS A N 1
ATOM 789 C CA . LYS A 1 95 ? 5.324 -19.828 -1.871 1 96.25 95 LYS A CA 1
ATOM 790 C C . LYS A 1 95 ? 6.387 -18.812 -2.248 1 96.25 95 LYS A C 1
ATOM 792 O O . LYS A 1 95 ? 6.676 -17.891 -1.477 1 96.25 95 LYS A O 1
ATOM 797 N N . ALA A 1 96 ? 6.977 -18.953 -3.422 1 95.81 96 ALA A N 1
ATOM 798 C CA . ALA A 1 96 ? 7.996 -18.031 -3.898 1 95.81 96 ALA A CA 1
ATOM 799 C C . ALA A 1 96 ? 7.426 -16.625 -4.039 1 95.81 96 ALA A C 1
ATOM 801 O O . ALA A 1 96 ? 8.086 -15.633 -3.699 1 95.81 96 ALA A O 1
ATOM 802 N N . GLU A 1 97 ? 6.266 -16.625 -4.527 1 93.31 97 GLU A N 1
ATOM 803 C CA . GLU A 1 97 ? 5.57 -15.344 -4.668 1 93.31 97 GLU A CA 1
ATOM 804 C C . GLU A 1 97 ? 5.348 -14.688 -3.311 1 93.31 97 GLU A C 1
ATOM 806 O O . GLU A 1 97 ? 5.59 -13.484 -3.148 1 93.31 97 GLU A O 1
ATOM 811 N N . LYS A 1 98 ? 4.914 -15.414 -2.379 1 94.94 98 LYS A N 1
ATOM 812 C CA . LYS A 1 98 ? 4.668 -14.922 -1.028 1 94.94 98 LYS A CA 1
ATOM 813 C C . LYS A 1 98 ? 5.965 -14.445 -0.376 1 94.94 98 LYS A C 1
ATOM 815 O O . LYS A 1 98 ? 5.984 -13.406 0.294 1 94.94 98 LYS A O 1
ATOM 820 N N . ASP A 1 99 ? 6.98 -15.172 -0.598 1 94.88 99 ASP A N 1
ATOM 821 C CA . ASP A 1 99 ? 8.273 -14.797 -0.028 1 94.88 99 ASP A CA 1
ATOM 822 C C . ASP A 1 99 ? 8.781 -13.484 -0.617 1 94.88 99 ASP A C 1
ATOM 824 O O . ASP A 1 99 ? 9.312 -12.641 0.105 1 94.88 99 ASP A O 1
ATOM 828 N N . LEU A 1 100 ? 8.625 -13.344 -1.874 1 94.69 100 LEU A N 1
ATOM 829 C CA . LEU A 1 100 ? 9.031 -12.102 -2.521 1 94.69 100 LEU A CA 1
ATOM 830 C C . LEU A 1 100 ? 8.172 -10.93 -2.041 1 94.69 100 LEU A C 1
ATOM 832 O O . LEU A 1 100 ? 8.695 -9.859 -1.737 1 94.69 100 LEU A O 1
ATOM 836 N N . GLU A 1 101 ? 6.91 -11.172 -1.963 1 92.19 101 GLU A N 1
ATOM 837 C CA . GLU A 1 101 ? 5.996 -10.156 -1.453 1 92.19 101 GLU A CA 1
ATOM 838 C C . GLU A 1 101 ? 6.383 -9.727 -0.042 1 92.19 101 GLU A C 1
ATOM 840 O O . GLU A 1 101 ? 6.395 -8.531 0.264 1 92.19 101 GLU A O 1
ATOM 845 N N . LYS A 1 102 ? 6.66 -10.664 0.762 1 93.81 102 LYS A N 1
ATOM 846 C CA . LYS A 1 102 ? 7.059 -10.375 2.137 1 93.81 102 LYS A CA 1
ATOM 847 C C . LYS A 1 102 ? 8.297 -9.477 2.172 1 93.81 102 LYS A C 1
ATOM 849 O O . LYS A 1 102 ? 8.375 -8.555 2.984 1 93.81 102 LYS A O 1
ATOM 854 N N . LEU A 1 103 ? 9.227 -9.789 1.296 1 94.62 103 LEU A N 1
ATOM 855 C CA . LEU A 1 103 ? 10.438 -8.984 1.215 1 94.62 103 LEU A CA 1
ATOM 856 C C . LEU A 1 103 ? 10.117 -7.547 0.814 1 94.62 103 LEU A C 1
ATOM 858 O O . LEU A 1 103 ? 10.602 -6.602 1.436 1 94.62 103 LEU A O 1
ATOM 862 N N . LEU A 1 104 ? 9.336 -7.371 -0.185 1 92.81 104 LEU A N 1
ATOM 863 C CA . LEU A 1 104 ? 8.953 -6.055 -0.679 1 92.81 104 LEU A CA 1
ATOM 864 C C . LEU A 1 104 ? 8.188 -5.277 0.387 1 92.81 104 LEU A C 1
ATOM 866 O O . LEU A 1 104 ? 8.43 -4.086 0.586 1 92.81 104 LEU A O 1
ATOM 870 N N . ILE A 1 105 ? 7.312 -5.949 1.111 1 91.38 105 ILE A N 1
ATOM 871 C CA . ILE A 1 105 ? 6.523 -5.328 2.17 1 91.38 105 ILE A CA 1
ATOM 872 C C . ILE A 1 105 ? 7.449 -4.859 3.291 1 91.38 105 ILE A C 1
ATOM 874 O O . ILE A 1 105 ? 7.297 -3.748 3.807 1 91.38 105 ILE A O 1
ATOM 878 N N . GLU A 1 106 ? 8.336 -5.691 3.605 1 93.5 106 GLU A N 1
ATOM 879 C CA . GLU A 1 106 ? 9.273 -5.344 4.668 1 93.5 106 GLU A CA 1
ATOM 880 C C . GLU A 1 106 ? 10.102 -4.117 4.297 1 93.5 106 GLU A C 1
ATOM 882 O O . GLU A 1 106 ? 10.289 -3.217 5.117 1 93.5 106 GLU A O 1
ATOM 887 N N . CYS A 1 107 ? 10.586 -4.078 3.107 1 94.94 107 CYS A N 1
ATOM 888 C CA . CYS A 1 107 ? 11.32 -2.91 2.641 1 94.94 107 CYS A CA 1
ATOM 889 C C . CYS A 1 107 ? 10.453 -1.656 2.721 1 94.94 107 CYS A C 1
ATOM 891 O O . CYS A 1 107 ? 10.891 -0.63 3.246 1 94.94 107 CYS A O 1
ATOM 893 N N . SER A 1 108 ? 9.305 -1.771 2.25 1 91.5 108 SER A N 1
ATOM 894 C CA . SER A 1 108 ? 8.391 -0.635 2.24 1 91.5 108 SER A CA 1
ATOM 895 C C . SER A 1 108 ? 8.078 -0.167 3.656 1 91.5 108 SER A C 1
ATOM 897 O O . SER A 1 108 ? 8.016 1.036 3.92 1 91.5 108 SER A O 1
ATOM 899 N N . ARG A 1 109 ? 7.848 -1.083 4.492 1 91.38 109 ARG A N 1
ATOM 900 C CA . ARG A 1 109 ? 7.562 -0.766 5.887 1 91.38 109 ARG A CA 1
ATOM 901 C C . ARG A 1 109 ? 8.719 -0.013 6.527 1 91.38 109 ARG A C 1
ATOM 903 O O . ARG A 1 109 ? 8.516 0.984 7.223 1 91.38 109 ARG A O 1
ATOM 910 N N . ILE A 1 110 ? 9.883 -0.48 6.316 1 93.25 110 ILE A N 1
ATOM 911 C CA . ILE A 1 110 ? 11.07 0.138 6.891 1 93.25 110 ILE A CA 1
ATOM 912 C C . ILE A 1 110 ? 11.188 1.582 6.406 1 93.25 110 ILE A C 1
ATOM 914 O O . ILE A 1 110 ? 11.438 2.492 7.203 1 93.25 110 ILE A O 1
ATOM 918 N N . ILE A 1 111 ? 10.977 1.789 5.148 1 93.25 111 ILE A N 1
ATOM 919 C CA . ILE A 1 111 ? 11.078 3.121 4.562 1 93.25 111 ILE A CA 1
ATOM 920 C C . ILE A 1 111 ? 9.984 4.023 5.133 1 93.25 111 ILE A C 1
ATOM 922 O O . ILE A 1 111 ? 10.25 5.164 5.512 1 93.25 111 ILE A O 1
ATOM 926 N N . ALA A 1 112 ? 8.828 3.48 5.176 1 87.5 112 ALA A N 1
ATOM 927 C CA . ALA A 1 112 ? 7.703 4.246 5.699 1 87.5 112 ALA A CA 1
ATOM 928 C C . ALA A 1 112 ? 7.934 4.641 7.156 1 87.5 112 ALA A C 1
ATOM 930 O O . ALA A 1 112 ? 7.578 5.746 7.57 1 87.5 112 ALA A O 1
ATOM 931 N N . GLU A 1 113 ? 8.477 3.83 7.918 1 89.88 113 GLU A N 1
ATOM 932 C CA . GLU A 1 113 ? 8.672 4.035 9.352 1 89.88 113 GLU A CA 1
ATOM 933 C C . GLU A 1 113 ? 9.773 5.055 9.617 1 89.88 113 GLU A C 1
ATOM 935 O O . GLU A 1 113 ? 9.914 5.555 10.734 1 89.88 113 GLU A O 1
ATOM 940 N N . SER A 1 114 ? 10.531 5.277 8.633 1 88.56 114 SER A N 1
ATOM 941 C CA . SER A 1 114 ? 11.625 6.234 8.766 1 88.56 114 SER A CA 1
ATOM 942 C C . SER A 1 114 ? 11.094 7.637 9.055 1 88.56 114 SER A C 1
ATOM 944 O O . SER A 1 114 ? 11.805 8.469 9.625 1 88.56 114 SER A O 1
ATOM 946 N N . VAL A 1 115 ? 9.922 7.891 8.562 1 83.06 115 VAL A N 1
ATOM 947 C CA . VAL A 1 115 ? 9.375 9.234 8.727 1 83.06 115 VAL A CA 1
ATOM 948 C C . VAL A 1 115 ? 8.281 9.219 9.789 1 83.06 115 VAL A C 1
ATOM 950 O O . VAL A 1 115 ? 7.738 10.273 10.141 1 83.06 115 VAL A O 1
ATOM 953 N N . SER A 1 116 ? 7.527 7.969 10.008 1 59.84 116 SER A N 1
ATOM 954 C CA . SER A 1 116 ? 6.238 7.75 10.648 1 59.84 116 SER A CA 1
ATOM 955 C C . SER A 1 116 ? 6.25 8.25 12.094 1 59.84 116 SER A C 1
ATOM 957 O O . SER A 1 116 ? 5.191 8.516 12.672 1 59.84 116 SER A O 1
ATOM 959 N N . ALA A 1 117 ? 7.023 7.934 13.211 1 50.72 117 ALA A N 1
ATOM 960 C CA . ALA A 1 117 ? 6.191 7.789 14.406 1 50.72 117 ALA A CA 1
ATOM 961 C C . ALA A 1 117 ? 5.27 8.992 14.578 1 50.72 117 ALA A C 1
ATOM 963 O O . ALA A 1 117 ? 4.223 8.898 15.219 1 50.72 117 ALA A O 1
ATOM 964 N N . SER A 1 118 ? 5.598 10.203 14.219 1 45.34 118 SER A N 1
ATOM 965 C CA . SER A 1 118 ? 4.695 11.305 14.555 1 45.34 118 SER A CA 1
ATOM 966 C C . SER A 1 118 ? 3.65 11.508 13.461 1 45.34 118 SER A C 1
ATOM 968 O O . SER A 1 118 ? 2.883 12.477 13.5 1 45.34 118 SER A O 1
ATOM 970 N N . ILE A 1 119 ? 3.674 10.75 12.5 1 46.53 119 ILE A N 1
ATOM 971 C CA . ILE A 1 119 ? 2.688 11.047 11.461 1 46.53 119 ILE A CA 1
ATOM 972 C C . ILE A 1 119 ? 1.297 10.641 11.945 1 46.53 119 ILE A C 1
ATOM 974 O O . ILE A 1 119 ? 0.896 9.484 11.812 1 46.53 119 ILE A O 1
ATOM 978 N N . LYS A 1 120 ? 1.052 10.812 13.164 1 43 120 LYS A N 1
ATOM 979 C CA . LYS A 1 120 ? -0.225 10.531 13.812 1 43 120 LYS A CA 1
ATOM 980 C C . LYS A 1 120 ? -1.383 11.164 13.047 1 43 120 LYS A C 1
ATOM 982 O O . LYS A 1 120 ? -2.535 11.086 13.477 1 43 120 LYS A O 1
ATOM 987 N N . VAL A 1 121 ? -1.207 12.047 12.07 1 38.19 121 VAL A N 1
ATOM 988 C CA . VAL A 1 121 ? -2.439 12.648 11.578 1 38.19 121 VAL A CA 1
ATOM 989 C C . VAL A 1 121 ? -3.062 11.758 10.508 1 38.19 121 VAL A C 1
ATOM 991 O O . VAL A 1 121 ? -2.371 11.297 9.594 1 38.19 121 VAL A O 1
ATOM 994 N N . PRO A 1 122 ? -4.27 11.281 10.641 1 36.38 122 PRO A N 1
ATOM 995 C CA . PRO A 1 122 ? -4.992 10.484 9.648 1 36.38 122 PRO A CA 1
ATOM 996 C C . PRO A 1 122 ? -4.891 11.062 8.234 1 36.38 122 PRO A C 1
ATOM 998 O O . PRO A 1 122 ? -5.242 12.219 8.008 1 36.38 122 PRO A O 1
ATOM 1001 N N . THR A 1 123 ? -3.859 10.867 7.488 1 39.81 123 THR A N 1
ATOM 1002 C CA . THR A 1 123 ? -3.594 11.578 6.242 1 39.81 123 THR A CA 1
ATOM 1003 C C . THR A 1 123 ? -4.523 11.086 5.133 1 39.81 123 THR A C 1
ATOM 1005 O O . THR A 1 123 ? -4.605 11.703 4.066 1 39.81 123 THR A O 1
ATOM 1008 N N . GLY A 1 124 ? -5.469 10.164 5.297 1 39.12 124 GLY A N 1
ATOM 1009 C CA . GLY A 1 124 ? -6.293 9.578 4.25 1 39.12 124 GLY A CA 1
ATOM 1010 C C . GLY A 1 124 ? -5.508 8.711 3.285 1 39.12 124 GLY A C 1
ATOM 1011 O O . GLY A 1 124 ? -6.051 8.234 2.283 1 39.12 124 GLY A O 1
ATOM 1012 N N . ASN A 1 125 ? -4.234 8.648 3.295 1 37.34 125 ASN A N 1
ATOM 1013 C CA . ASN A 1 125 ? -3.4 7.844 2.41 1 37.34 125 ASN A CA 1
ATOM 1014 C C . ASN A 1 125 ? -3.166 6.449 2.982 1 37.34 125 ASN A C 1
ATOM 1016 O O . ASN A 1 125 ? -2.697 6.309 4.113 1 37.34 125 ASN A O 1
ATOM 1020 N N . PRO A 1 126 ? -3.617 5.426 2.318 1 42.25 126 PRO A N 1
ATOM 1021 C CA . PRO A 1 126 ? -3.508 4.051 2.801 1 42.25 126 PRO A CA 1
ATOM 1022 C C . PRO A 1 126 ? -2.088 3.684 3.227 1 42.25 126 PRO A C 1
ATOM 1024 O O . PRO A 1 126 ? -1.901 2.857 4.121 1 42.25 126 PRO A O 1
ATOM 1027 N N . PHE A 1 127 ? -1.108 4.051 2.602 1 41.44 127 PHE A N 1
ATOM 1028 C CA . PHE A 1 127 ? 0.246 3.717 3.027 1 41.44 127 PHE A CA 1
ATOM 1029 C C . PHE A 1 127 ? 0.58 4.395 4.352 1 41.44 127 PHE A C 1
ATOM 1031 O O . PHE A 1 127 ? 1.296 3.828 5.18 1 41.44 127 PHE A O 1
ATOM 1038 N N . LEU A 1 128 ? 0.244 5.547 4.496 1 46 128 LEU A N 1
ATOM 1039 C CA . LEU A 1 128 ? 0.426 6.293 5.738 1 46 128 LEU A CA 1
ATOM 1040 C C . LEU A 1 128 ? -0.741 6.055 6.691 1 46 128 LEU A C 1
ATOM 1042 O O . LEU A 1 128 ? -0.567 6.078 7.91 1 46 128 LEU A O 1
ATOM 1046 N N . ASP A 1 129 ? -1.92 5.949 6.109 1 42.91 129 ASP A N 1
ATOM 1047 C CA . ASP A 1 129 ? -3.125 5.711 6.898 1 42.91 129 ASP A CA 1
ATOM 1048 C C . ASP A 1 129 ? -3.152 4.289 7.449 1 42.91 129 ASP A C 1
ATOM 1050 O O . ASP A 1 129 ? -3.873 4 8.406 1 42.91 129 ASP A O 1
ATOM 1054 N N . SER A 1 130 ? -2.52 3.381 6.859 1 41.38 130 SER A N 1
ATOM 1055 C CA . SER A 1 130 ? -2.557 2.092 7.543 1 41.38 130 SER A CA 1
ATOM 1056 C C . SER A 1 130 ? -2.072 2.215 8.984 1 41.38 130 SER A C 1
ATOM 1058 O O . SER A 1 130 ? -2.475 1.434 9.844 1 41.38 130 SER A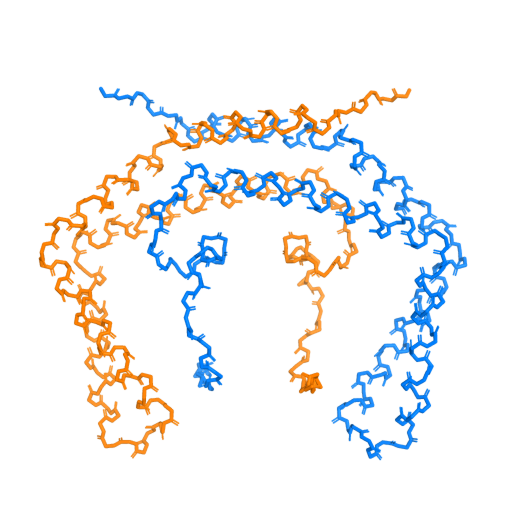 O 1
ATOM 1060 N N . LYS A 1 131 ? -1.091 3.053 9.195 1 39.84 131 LYS A N 1
ATOM 1061 C CA . LYS A 1 131 ? -0.803 3.176 10.617 1 39.84 131 LYS A CA 1
ATOM 1062 C C . LYS A 1 131 ? -1.865 4.016 11.32 1 39.84 131 LYS A C 1
ATOM 1064 O O . LYS A 1 131 ? -2.031 3.92 12.539 1 39.84 131 LYS A O 1
ATOM 1069 N N . SER A 1 132 ? -2.434 5.016 10.625 1 34.91 132 SER A N 1
ATOM 1070 C CA . SER A 1 132 ? -3.453 5.809 11.312 1 34.91 132 SER A CA 1
ATOM 1071 C C . SER A 1 132 ? -4.812 5.121 11.258 1 34.91 132 SER A C 1
ATOM 1073 O O . SER A 1 132 ? -5.805 5.66 11.75 1 34.91 132 SER A O 1
ATOM 1075 N N . CYS A 1 133 ? -5.066 4.332 10.32 1 35.56 133 CYS A N 1
ATOM 1076 C CA . CYS A 1 133 ? -6.43 3.812 10.352 1 35.56 133 CYS A CA 1
ATOM 1077 C C . CYS A 1 133 ? -6.684 3.025 11.633 1 35.56 133 CYS A C 1
ATOM 1079 O O . CYS A 1 133 ? -6.867 1.807 11.594 1 35.56 133 CYS A O 1
ATOM 1081 N N . SER A 1 134 ? -5.707 3.004 12.477 1 31.14 134 SER A N 1
ATOM 1082 C CA . SER A 1 134 ? -6.398 2.342 13.578 1 31.14 134 SER A CA 1
ATOM 1083 C C . SER A 1 134 ? -7.719 3.037 13.891 1 31.14 134 SER A C 1
ATOM 1085 O O . SER A 1 134 ? -8.359 2.725 14.898 1 31.14 134 SER A O 1
ATOM 1087 N N . GLY A 1 135 ? -7.75 4.352 13.734 1 27.48 135 GLY A N 1
ATOM 1088 C CA . GLY A 1 135 ? -9.047 4.727 14.273 1 27.48 135 GLY A CA 1
ATOM 1089 C C . GLY A 1 135 ? -10.203 4.07 13.547 1 27.48 135 GLY A C 1
ATOM 1090 O O . GLY A 1 135 ? -10.039 3.547 12.445 1 27.48 135 GLY A O 1
ATOM 1091 N N . GLY A 1 136 ? -11.484 4.102 14.195 1 27.89 136 GLY A N 1
ATOM 1092 C CA . GLY A 1 136 ? -12.789 3.479 14.273 1 27.89 136 GLY A CA 1
ATOM 1093 C C . GLY A 1 136 ? -13.586 3.602 12.984 1 27.89 136 GLY A C 1
ATOM 1094 O O . GLY A 1 136 ? -14.789 3.334 12.969 1 27.89 136 GLY A O 1
ATOM 1095 N N . CYS A 1 137 ? -13.25 4.574 11.945 1 29.44 137 CYS A N 1
ATOM 1096 C CA . CYS A 1 137 ? -14.539 4.75 11.273 1 29.44 137 CYS A CA 1
ATOM 1097 C C . CYS A 1 137 ? -14.984 3.453 10.609 1 29.44 137 CYS A C 1
ATOM 1099 O O . CYS A 1 137 ? -14.406 3.021 9.617 1 29.44 137 CYS A O 1
ATOM 1101 N N . GLY A 1 138 ? -15.227 2.439 11.352 1 27.5 138 GLY A N 1
ATOM 1102 C CA . GLY A 1 138 ? -16.016 1.274 10.969 1 27.5 138 GLY A CA 1
ATOM 1103 C C . GLY A 1 138 ? -17.203 1.616 10.109 1 27.5 138 GLY A C 1
ATOM 1104 O O . GLY A 1 138 ? -18.031 0.749 9.805 1 27.5 138 GLY A O 1
ATOM 1105 N N . SER A 1 139 ? -17.906 2.881 10.344 1 27.09 139 SER A N 1
ATOM 1106 C CA . SER A 1 139 ? -19.312 2.736 9.945 1 27.09 139 SER A CA 1
ATOM 1107 C C . SER A 1 139 ? -19.438 2.463 8.445 1 27.09 139 SER A C 1
ATOM 1109 O O . SER A 1 139 ? -18.688 3.025 7.645 1 27.09 139 SER A O 1
ATOM 1111 N N . GLY A 1 140 ? -20.125 1.376 7.957 1 26.53 140 GLY A N 1
ATOM 1112 C CA . GLY A 1 140 ? -20.844 0.827 6.82 1 26.53 140 GLY A CA 1
ATOM 1113 C C . GLY A 1 140 ? -21.562 1.883 6 1 26.53 140 GLY A C 1
ATOM 1114 O O . GLY A 1 140 ? -22.375 1.558 5.141 1 26.53 140 GLY A O 1
ATOM 1115 N N . GLY A 1 141 ? -21.859 3.145 6.512 1 26.75 141 GLY A N 1
ATOM 1116 C CA . GLY A 1 141 ? -22.906 3.787 5.727 1 26.75 141 GLY A CA 1
ATOM 1117 C C . GLY A 1 141 ? -22.5 4.027 4.285 1 26.75 141 GLY A C 1
ATOM 1118 O O . GLY A 1 141 ? -21.312 3.973 3.947 1 26.75 141 GLY A O 1
ATOM 1119 N N . SER A 1 142 ? -23.641 4.156 3.34 1 29.25 142 SER A N 1
ATOM 1120 C CA . SER A 1 142 ? -23.922 4.414 1.932 1 29.25 142 SER A CA 1
ATOM 1121 C C . SER A 1 142 ? -23.234 5.695 1.458 1 29.25 142 SER A C 1
ATOM 1123 O O . SER A 1 142 ? -23.75 6.793 1.659 1 29.25 142 SER A O 1
ATOM 1125 N N . CYS A 1 143 ? -22.219 6.258 1.89 1 28.78 143 CYS A N 1
ATOM 1126 C CA . CYS A 1 143 ? -21.984 7.551 1.252 1 28.78 143 CYS A CA 1
ATOM 1127 C C . CYS A 1 143 ? -22 7.418 -0.266 1 28.78 143 CYS A C 1
ATOM 1129 O O . CYS A 1 143 ? -21.281 6.586 -0.829 1 28.78 143 CYS A O 1
ATOM 1131 N N . GLY A 1 144 ? -23.297 7.738 -0.878 1 24.8 144 GLY A N 1
ATOM 1132 C CA . GLY A 1 144 ? -23.844 8.07 -2.182 1 24.8 144 GLY A CA 1
ATOM 1133 C C . GLY A 1 144 ? -22.922 8.938 -3.016 1 24.8 144 GLY A C 1
ATOM 1134 O O . GLY A 1 144 ? -23.188 10.117 -3.24 1 24.8 144 GLY A O 1
ATOM 1135 N N . CYS A 1 145 ? -21.734 9.141 -2.777 1 22.17 145 CYS A N 1
ATOM 1136 C CA . CYS A 1 145 ? -21.234 9.953 -3.883 1 22.17 145 CYS A CA 1
ATOM 1137 C C . CYS A 1 145 ? -21.484 9.266 -5.219 1 22.17 145 CYS 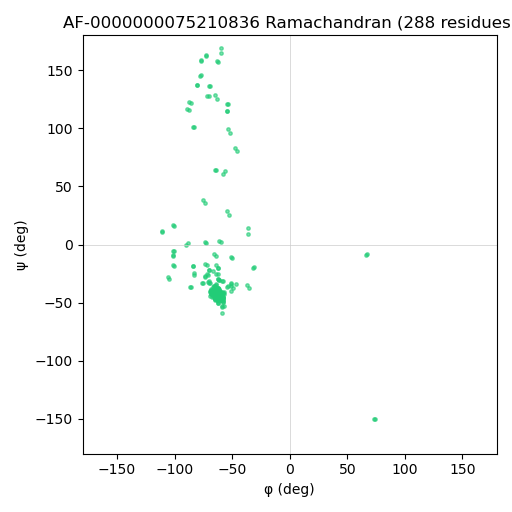A C 1
ATOM 1139 O O . CYS A 1 145 ? -20.922 8.203 -5.484 1 22.17 145 CYS A O 1
ATOM 1141 N N . ASN A 1 146 ? -22.828 9.055 -5.605 1 19.55 146 ASN A N 1
ATOM 1142 C CA . ASN A 1 146 ? -23.281 9.148 -6.992 1 19.55 146 ASN A CA 1
ATOM 1143 C C . ASN A 1 146 ? -22.656 10.352 -7.695 1 19.55 146 ASN A C 1
ATOM 1145 O O . ASN A 1 146 ? -22.594 11.445 -7.125 1 19.55 146 ASN A O 1
ATOM 1149 N N . MET B 1 1 ? 26.234 -19.328 -11.945 1 50.22 1 MET B N 1
ATOM 1150 C CA . MET B 1 1 ? 25.156 -19.234 -10.953 1 50.22 1 MET B CA 1
ATOM 1151 C C . MET B 1 1 ? 25.125 -17.844 -10.328 1 50.22 1 MET B C 1
ATOM 1153 O O . MET B 1 1 ? 26.141 -17.359 -9.82 1 50.22 1 MET B O 1
ATOM 1157 N N . ARG B 1 2 ? 24.391 -16.922 -10.953 1 62.34 2 ARG B N 1
ATOM 1158 C CA . ARG B 1 2 ? 24.562 -15.523 -10.539 1 62.34 2 ARG B CA 1
ATOM 1159 C C . ARG B 1 2 ? 24.344 -15.383 -9.039 1 62.34 2 ARG B C 1
ATOM 1161 O O . ARG B 1 2 ? 23.531 -16.094 -8.445 1 62.34 2 ARG B O 1
ATOM 1168 N N . GLU B 1 3 ? 25.266 -14.922 -8.32 1 82.62 3 GLU B N 1
ATOM 1169 C CA . GLU B 1 3 ? 25.25 -14.766 -6.867 1 82.62 3 GLU B CA 1
ATOM 1170 C C . GLU B 1 3 ? 24.031 -13.953 -6.422 1 82.62 3 GLU B C 1
ATOM 1172 O O . GLU B 1 3 ? 23.75 -12.891 -6.988 1 82.62 3 GLU B O 1
ATOM 1177 N N . THR B 1 4 ? 23.203 -14.586 -5.727 1 90.56 4 THR B N 1
ATOM 1178 C CA . THR B 1 4 ? 22 -13.922 -5.207 1 90.56 4 THR B CA 1
ATOM 1179 C C . THR B 1 4 ? 22.359 -13.062 -3.992 1 90.56 4 THR B C 1
ATOM 1181 O O . THR B 1 4 ? 23.344 -13.328 -3.307 1 90.56 4 THR B O 1
ATOM 1184 N N . VAL B 1 5 ? 21.672 -11.984 -3.904 1 94.06 5 VAL B N 1
ATOM 1185 C CA . VAL B 1 5 ? 21.828 -11.078 -2.773 1 94.06 5 VAL B CA 1
ATOM 1186 C C . VAL B 1 5 ? 21.031 -11.602 -1.579 1 94.06 5 VAL B C 1
ATOM 1188 O O . VAL B 1 5 ? 19.891 -12.031 -1.727 1 94.06 5 VAL B O 1
ATOM 1191 N N . SER B 1 6 ? 21.672 -11.516 -0.393 1 95.56 6 SER B N 1
ATOM 1192 C CA . SER B 1 6 ? 21.016 -12.031 0.8 1 95.56 6 SER B CA 1
ATOM 1193 C C . SER B 1 6 ? 19.938 -11.062 1.296 1 95.56 6 SER B C 1
ATOM 1195 O O . SER B 1 6 ? 20.016 -9.859 1.058 1 95.56 6 SER B O 1
ATOM 1197 N N . GLN B 1 7 ? 19.047 -11.672 2.037 1 95.12 7 GLN B N 1
ATOM 1198 C CA . GLN B 1 7 ? 18 -10.859 2.629 1 95.12 7 GLN B CA 1
ATOM 1199 C C . GLN B 1 7 ? 18.562 -9.828 3.598 1 95.12 7 GLN B C 1
ATOM 1201 O O . GLN B 1 7 ? 18.094 -8.688 3.652 1 95.12 7 GLN B O 1
ATOM 1206 N N . VAL B 1 8 ? 19.562 -10.195 4.324 1 95.44 8 VAL B N 1
ATOM 1207 C CA . VAL B 1 8 ? 20.172 -9.312 5.309 1 95.44 8 VAL B CA 1
ATOM 1208 C C . VAL B 1 8 ? 20.781 -8.102 4.605 1 95.44 8 VAL B C 1
ATOM 1210 O O . VAL B 1 8 ? 20.625 -6.969 5.074 1 95.44 8 VAL B O 1
ATOM 1213 N N . SER B 1 9 ? 21.422 -8.281 3.475 1 96.94 9 SER B N 1
ATOM 1214 C CA . SER B 1 9 ? 22.031 -7.191 2.715 1 96.94 9 SER B CA 1
ATOM 1215 C C . SER B 1 9 ? 20.969 -6.238 2.176 1 96.94 9 SER B C 1
ATOM 1217 O O . SER B 1 9 ? 21.172 -5.02 2.16 1 96.94 9 SER B O 1
ATOM 1219 N N . ILE B 1 10 ? 19.859 -6.766 1.798 1 97.69 10 ILE B N 1
ATOM 1220 C CA . ILE B 1 10 ? 18.75 -5.965 1.277 1 97.69 10 ILE B CA 1
ATOM 1221 C C . ILE B 1 10 ? 18.172 -5.094 2.393 1 97.69 10 ILE B C 1
ATOM 1223 O O . ILE B 1 10 ? 17.938 -3.9 2.197 1 97.69 10 ILE B O 1
ATOM 1227 N N . LEU B 1 11 ? 18.062 -5.695 3.551 1 96.81 11 LEU B N 1
ATOM 1228 C CA . LEU B 1 11 ? 17.5 -4.949 4.676 1 96.81 11 LEU B CA 1
ATOM 1229 C C . LEU B 1 11 ? 18.469 -3.863 5.133 1 96.81 11 LEU B C 1
ATOM 1231 O O . LEU B 1 11 ? 18.031 -2.781 5.543 1 96.81 11 LEU B O 1
ATOM 1235 N N . ASP B 1 12 ? 19.719 -4.164 5.008 1 97.5 12 ASP B N 1
ATOM 1236 C CA . ASP B 1 12 ? 20.719 -3.152 5.324 1 97.5 12 ASP B CA 1
ATOM 1237 C C . ASP B 1 12 ? 20.625 -1.97 4.363 1 97.5 12 ASP B C 1
ATOM 1239 O O . ASP B 1 12 ? 20.688 -0.813 4.789 1 97.5 12 ASP B O 1
ATOM 1243 N N . GLU B 1 13 ? 20.531 -2.24 3.078 1 97.75 13 GLU B N 1
ATOM 1244 C CA . GLU B 1 13 ? 20.359 -1.186 2.08 1 97.75 13 GLU B CA 1
ATOM 1245 C C . GLU B 1 13 ? 19.062 -0.416 2.299 1 97.75 13 GLU B C 1
ATOM 1247 O O . GLU B 1 13 ? 19.031 0.805 2.135 1 97.75 13 GLU B O 1
ATOM 1252 N N . THR B 1 14 ? 18.016 -1.157 2.682 1 97.5 14 THR B N 1
ATOM 1253 C CA . THR B 1 14 ? 16.734 -0.53 2.961 1 97.5 14 THR B CA 1
ATOM 1254 C C . THR B 1 14 ? 16.844 0.449 4.125 1 97.5 14 THR B C 1
ATOM 1256 O O . THR B 1 14 ? 16.328 1.562 4.062 1 97.5 14 THR B O 1
ATOM 1259 N N . ASN B 1 15 ? 17.531 0.073 5.145 1 97.38 15 ASN B N 1
ATOM 1260 C CA . ASN B 1 15 ? 17.75 0.952 6.289 1 97.38 15 ASN B CA 1
ATOM 1261 C C . ASN B 1 15 ? 18.547 2.195 5.898 1 97.38 15 ASN B C 1
ATOM 1263 O O . ASN B 1 15 ? 18.281 3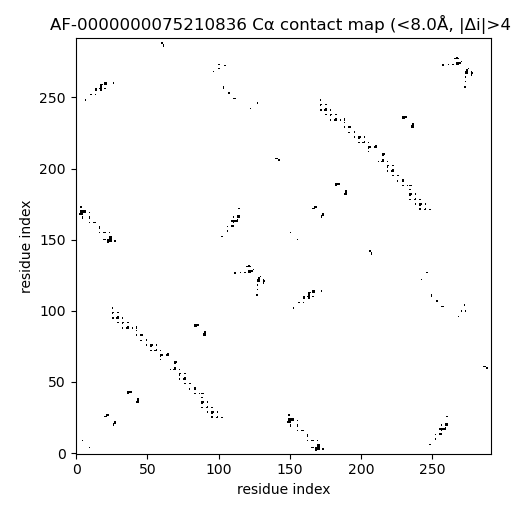.289 6.398 1 97.38 15 ASN B O 1
ATOM 1267 N N . GLY B 1 16 ? 19.516 1.988 5.043 1 97.31 16 GLY B N 1
ATOM 1268 C CA . GLY B 1 16 ? 20.234 3.135 4.512 1 97.31 16 GLY B CA 1
ATOM 1269 C C . GLY B 1 16 ? 19.328 4.121 3.793 1 97.31 16 GLY B C 1
ATOM 1270 O O . GLY B 1 16 ? 19.422 5.332 4.016 1 97.31 16 GLY B O 1
ATOM 1271 N N . LEU B 1 17 ? 18.484 3.621 2.977 1 97.94 17 LEU B N 1
ATOM 1272 C CA . LEU B 1 17 ? 17.516 4.461 2.277 1 97.94 17 LEU B CA 1
ATOM 1273 C C . LEU B 1 17 ? 16.578 5.156 3.264 1 97.94 17 LEU B C 1
ATOM 1275 O O . LEU B 1 17 ? 16.297 6.352 3.123 1 97.94 17 LEU B O 1
ATOM 1279 N N . ALA B 1 18 ? 16.156 4.414 4.25 1 96.19 18 ALA B N 1
ATOM 1280 C CA . ALA B 1 18 ? 15.281 4.973 5.273 1 96.19 18 ALA B CA 1
ATOM 1281 C C . ALA B 1 18 ? 15.938 6.164 5.969 1 96.19 18 ALA B C 1
ATOM 1283 O O . ALA B 1 18 ? 15.289 7.188 6.199 1 96.19 18 ALA B O 1
ATOM 1284 N N . HIS B 1 19 ? 17.156 6.055 6.242 1 95.94 19 HIS B N 1
ATOM 1285 C CA . HIS B 1 19 ? 17.906 7.137 6.879 1 95.94 19 HIS B CA 1
ATOM 1286 C C . HIS B 1 19 ? 18 8.352 5.969 1 95.94 19 HIS B C 1
ATOM 1288 O O . HIS B 1 19 ? 17.875 9.492 6.434 1 95.94 19 HIS B O 1
ATOM 1294 N N . MET B 1 20 ? 18.156 8.102 4.727 1 96.56 20 MET B N 1
ATOM 1295 C CA . MET B 1 20 ? 18.219 9.203 3.77 1 96.56 20 MET B CA 1
ATOM 1296 C C . MET B 1 20 ? 16.875 9.898 3.646 1 96.56 20 MET B C 1
ATOM 1298 O O . MET B 1 20 ? 16.812 11.125 3.6 1 96.56 20 MET B O 1
ATOM 1302 N N . VAL B 1 21 ? 15.844 9.117 3.646 1 96.56 21 VAL B N 1
ATOM 1303 C CA . VAL B 1 21 ? 14.5 9.672 3.551 1 96.56 21 VAL B CA 1
ATOM 1304 C C . VAL B 1 21 ? 14.211 10.539 4.77 1 96.56 21 VAL B C 1
ATOM 1306 O O . VAL B 1 21 ? 13.672 11.641 4.641 1 96.56 21 VAL B O 1
ATOM 1309 N N . ALA B 1 22 ? 14.617 10.117 5.953 1 94.88 22 ALA B N 1
ATOM 1310 C CA . ALA B 1 22 ? 14.391 10.844 7.199 1 94.88 22 ALA B CA 1
ATOM 1311 C C . ALA B 1 22 ? 15.086 12.203 7.172 1 94.88 22 ALA B C 1
ATOM 1313 O O . ALA B 1 22 ? 14.656 13.141 7.844 1 94.88 22 ALA B O 1
ATOM 1314 N N . ARG B 1 23 ? 16.031 12.336 6.324 1 95.44 23 ARG B N 1
ATOM 1315 C CA . ARG B 1 23 ? 16.828 13.555 6.27 1 95.44 23 ARG B CA 1
ATOM 1316 C C . ARG B 1 23 ? 16.547 14.336 4.988 1 95.44 23 ARG B C 1
ATOM 1318 O O . ARG B 1 23 ? 17.281 15.258 4.645 1 95.44 23 ARG B O 1
ATOM 1325 N N . SER B 1 24 ? 15.531 13.938 4.289 1 96.19 24 SER B N 1
ATOM 1326 C CA . SER B 1 24 ? 15.164 14.594 3.035 1 96.19 24 SER B CA 1
ATOM 1327 C C . SER B 1 24 ? 14.539 15.953 3.287 1 96.19 24 SER B C 1
ATOM 1329 O O . SER B 1 24 ? 14.078 16.234 4.398 1 96.19 24 SER B O 1
ATOM 1331 N N . GLU B 1 25 ? 14.484 16.781 2.248 1 95.19 25 GLU B N 1
ATOM 1332 C CA . GLU B 1 25 ? 13.805 18.078 2.32 1 95.19 25 GLU B CA 1
ATOM 1333 C C . GLU B 1 25 ? 12.328 17.906 2.639 1 95.19 25 GLU B C 1
ATOM 1335 O O . GLU B 1 25 ? 11.766 18.656 3.438 1 95.19 25 GLU B O 1
ATOM 1340 N N . ALA B 1 26 ? 11.781 16.922 2.006 1 95 26 ALA B N 1
ATOM 1341 C CA . ALA B 1 26 ? 10.367 16.656 2.225 1 95 26 ALA B CA 1
ATOM 1342 C C . ALA B 1 26 ? 10.094 16.281 3.68 1 95 26 ALA B C 1
ATOM 1344 O O . ALA B 1 26 ? 9.148 16.781 4.289 1 95 26 ALA B O 1
ATOM 1345 N N . ALA B 1 27 ? 10.891 15.445 4.234 1 95.44 27 ALA B N 1
ATOM 1346 C CA . ALA B 1 27 ? 10.719 15.016 5.621 1 95.44 27 ALA B CA 1
ATOM 1347 C C . ALA B 1 27 ? 10.938 16.188 6.586 1 95.44 27 ALA B C 1
ATOM 1349 O O . ALA B 1 27 ? 10.195 16.344 7.555 1 95.44 27 ALA B O 1
ATOM 1350 N N . GLU B 1 28 ? 11.859 16.984 6.344 1 95.12 28 GLU B N 1
ATOM 1351 C CA . GLU B 1 28 ? 12.141 18.141 7.191 1 95.12 28 GLU B CA 1
ATOM 1352 C C . GLU B 1 28 ? 10.992 19.141 7.156 1 95.12 28 GLU B C 1
ATOM 1354 O O . GLU B 1 28 ? 10.578 19.656 8.195 1 95.12 28 GLU B O 1
ATOM 1359 N N . ALA B 1 29 ? 10.531 19.406 5.957 1 95.5 29 ALA B N 1
ATOM 1360 C CA . ALA B 1 29 ? 9.391 20.312 5.824 1 95.5 29 ALA B CA 1
ATOM 1361 C C . ALA B 1 29 ? 8.18 19.781 6.582 1 95.5 29 ALA B C 1
ATOM 1363 O O . ALA B 1 29 ? 7.484 20.547 7.266 1 95.5 29 ALA B O 1
ATOM 1364 N N . TYR B 1 30 ? 7.953 18.562 6.453 1 95.62 30 TYR B N 1
ATOM 1365 C CA . TYR B 1 30 ? 6.848 17.922 7.152 1 95.62 30 TYR B CA 1
ATOM 1366 C C . TYR B 1 30 ? 6.973 18.109 8.656 1 95.62 30 TYR B C 1
ATOM 1368 O O . TYR B 1 30 ? 6.02 18.516 9.32 1 95.62 30 TYR B O 1
ATOM 1376 N N . ARG B 1 31 ? 8.125 17.828 9.156 1 94.44 31 ARG B N 1
ATOM 1377 C CA . ARG B 1 31 ? 8.336 17.953 10.594 1 94.44 31 ARG B CA 1
ATOM 1378 C C . ARG B 1 31 ? 8.156 19.406 11.039 1 94.44 31 ARG B C 1
ATOM 1380 O O . ARG B 1 31 ? 7.566 19.672 12.094 1 94.44 31 ARG B O 1
ATOM 1387 N N . TYR B 1 32 ? 8.617 20.281 10.273 1 95.31 32 TYR B N 1
ATOM 1388 C CA . TYR B 1 32 ? 8.508 21.703 10.594 1 95.31 32 TYR B CA 1
ATOM 1389 C C . TYR B 1 32 ? 7.051 22.125 10.664 1 95.31 32 TYR B C 1
ATOM 1391 O O . TYR B 1 32 ? 6.621 22.703 11.672 1 95.31 32 TYR B O 1
ATOM 1399 N N . TRP B 1 33 ? 6.352 21.781 9.656 1 95.62 33 TRP B N 1
ATOM 1400 C CA . TRP B 1 33 ? 4.969 22.25 9.602 1 95.62 33 TRP B CA 1
ATOM 1401 C C . TRP B 1 33 ? 4.098 21.5 10.594 1 95.62 33 TRP B C 1
ATOM 1403 O O . TRP B 1 33 ? 3.111 22.031 11.102 1 95.62 33 TRP B O 1
ATOM 1413 N N . LYS B 1 34 ? 4.504 20.297 10.875 1 94.12 34 LYS B N 1
ATOM 1414 C CA . LYS B 1 34 ? 3.816 19.562 11.938 1 94.12 34 LYS B CA 1
ATOM 1415 C C . LYS B 1 34 ? 3.955 20.281 13.273 1 94.12 34 LYS B C 1
ATOM 1417 O O . LYS B 1 34 ? 2.971 20.453 13.992 1 94.12 34 LYS B O 1
ATOM 1422 N N . LYS B 1 35 ? 5.082 20.656 13.539 1 95.31 35 LYS B N 1
ATOM 1423 C CA . LYS B 1 35 ? 5.34 21.391 14.773 1 95.31 35 LYS B CA 1
ATOM 1424 C C . LYS B 1 35 ? 4.602 22.734 14.781 1 95.31 35 LYS B C 1
ATOM 1426 O O . LYS B 1 35 ? 3.996 23.094 15.789 1 95.31 35 LYS B O 1
ATOM 1431 N N . GLU B 1 36 ? 4.633 23.422 13.711 1 96.44 36 GLU B N 1
ATOM 1432 C CA . GLU B 1 36 ? 3.928 24.703 13.594 1 96.44 36 GLU B CA 1
ATOM 1433 C C . GLU B 1 36 ? 2.428 24.516 13.805 1 96.44 36 GLU B C 1
ATOM 1435 O O . GLU B 1 36 ? 1.788 25.344 14.469 1 96.44 36 GLU B O 1
ATOM 1440 N N . LEU B 1 37 ? 1.946 23.484 13.258 1 95.62 37 LEU B N 1
ATOM 1441 C CA . LEU B 1 37 ? 0.523 23.188 13.406 1 95.62 37 LEU B CA 1
ATOM 1442 C C . LEU B 1 37 ? 0.17 22.922 14.859 1 95.62 37 LEU B C 1
ATOM 1444 O O . LEU B 1 37 ? -0.834 23.422 15.367 1 95.62 37 LEU B O 1
ATOM 1448 N N . GLU B 1 38 ? 0.965 22.188 15.523 1 94.31 38 GLU B N 1
ATOM 1449 C CA . GLU B 1 38 ? 0.727 21.812 16.906 1 94.31 38 GLU B CA 1
ATOM 1450 C C . GLU B 1 38 ? 0.739 23.047 17.812 1 94.31 38 GLU B C 1
ATOM 1452 O O . GLU B 1 38 ? 0.058 23.062 18.844 1 94.31 38 GLU B O 1
ATOM 1457 N N . THR B 1 39 ? 1.398 24.031 17.391 1 96.06 39 THR B N 1
ATOM 1458 C CA . THR B 1 39 ? 1.556 25.203 18.234 1 96.06 39 THR B CA 1
ATOM 1459 C C . THR B 1 39 ? 0.598 26.312 17.812 1 96.06 39 THR B C 1
ATOM 1461 O O . THR B 1 39 ? 0.459 27.328 18.5 1 96.06 39 THR B O 1
ATOM 1464 N N . ASP B 1 40 ? -0.051 26.156 16.703 1 96.62 40 ASP B N 1
ATOM 1465 C CA . ASP B 1 40 ? -1.015 27.125 16.188 1 96.62 40 ASP B CA 1
ATOM 1466 C C . ASP B 1 40 ? -2.387 26.938 16.828 1 96.62 40 ASP B C 1
ATOM 1468 O O . ASP B 1 40 ? -3.172 26.094 16.391 1 96.62 40 ASP B O 1
ATOM 1472 N N . GLN B 1 41 ? -2.676 27.781 17.781 1 96.69 41 GLN B N 1
ATOM 1473 C CA . GLN B 1 41 ? -3.893 27.625 18.578 1 96.69 41 GLN B CA 1
ATOM 1474 C C . GLN B 1 41 ? -5.137 27.828 17.719 1 96.69 41 GLN B C 1
ATOM 1476 O O . GLN B 1 41 ? -6.137 27.125 17.891 1 96.69 41 GLN B O 1
ATOM 1481 N N . GLU B 1 42 ? -5.043 28.75 16.891 1 96.38 42 GLU B N 1
ATOM 1482 C CA . GLU B 1 42 ? -6.172 29.016 16 1 96.38 42 GLU B CA 1
ATOM 1483 C C . GLU B 1 42 ? -6.453 27.797 15.109 1 96.38 42 GLU B C 1
ATOM 1485 O O . GLU B 1 42 ? -7.602 27.391 14.961 1 96.38 42 GLU B O 1
ATOM 1490 N N . ALA B 1 43 ? -5.406 27.281 14.57 1 96 43 ALA B N 1
ATOM 1491 C CA . ALA B 1 43 ? -5.543 26.109 13.727 1 96 43 ALA B CA 1
ATOM 1492 C C . ALA B 1 43 ? -6.102 24.922 14.523 1 96 43 ALA B C 1
ATOM 1494 O O . ALA B 1 43 ? -7.008 24.234 14.055 1 96 43 ALA B O 1
ATOM 1495 N N . GLN B 1 44 ? -5.602 24.75 15.648 1 95.75 44 GLN B N 1
ATOM 1496 C CA . GLN B 1 44 ? -6.055 23.656 16.5 1 95.75 44 GLN B CA 1
ATOM 1497 C C . GLN B 1 44 ? -7.543 23.781 16.812 1 95.75 44 GLN B C 1
ATOM 1499 O O . GLN B 1 44 ? -8.273 22.797 16.797 1 95.75 44 GLN B O 1
ATOM 1504 N N . SER B 1 45 ? -7.91 24.938 17.078 1 95.44 45 SER B N 1
ATOM 1505 C CA . SER B 1 45 ? -9.32 25.188 17.359 1 95.44 45 SER B CA 1
ATOM 1506 C C . SER B 1 45 ? -10.195 24.875 16.156 1 95.44 45 SER B C 1
ATOM 1508 O O . SER B 1 45 ? -11.258 24.266 16.297 1 95.44 45 SER B O 1
ATOM 1510 N N . LEU B 1 46 ? -9.773 25.359 15.078 1 94.44 46 LEU B N 1
ATOM 1511 C CA . LEU B 1 46 ? -10.5 25.125 13.836 1 94.44 46 LEU B CA 1
ATOM 1512 C C . LEU B 1 46 ? -10.633 23.625 13.562 1 94.44 46 LEU B C 1
ATOM 1514 O O . LEU B 1 46 ? -11.711 23.156 13.203 1 94.44 46 LEU B O 1
ATOM 1518 N N . ILE B 1 47 ? -9.57 22.906 13.727 1 93.81 47 ILE B N 1
ATOM 1519 C CA . ILE B 1 47 ? -9.547 21.469 13.492 1 93.81 47 ILE B CA 1
ATOM 1520 C C . ILE B 1 47 ? -10.523 20.766 14.438 1 93.81 47 ILE B C 1
ATOM 1522 O O . ILE B 1 47 ? -11.305 19.906 14.016 1 93.81 47 ILE B O 1
ATOM 1526 N N . LYS B 1 48 ? -10.516 21.172 15.641 1 93.94 48 LYS B N 1
ATOM 1527 C CA . LYS B 1 48 ? -11.406 20.578 16.641 1 93.94 48 LYS B CA 1
ATOM 1528 C C . LYS B 1 48 ? -12.867 20.828 16.281 1 93.94 48 LYS B C 1
ATOM 1530 O O . LYS B 1 48 ? -13.703 19.922 16.375 1 93.94 48 LYS B O 1
ATOM 1535 N N . ARG B 1 49 ? -13.148 21.984 15.922 1 93.31 49 ARG B N 1
ATOM 1536 C CA . ARG B 1 49 ? -14.516 22.344 15.531 1 93.31 49 ARG B CA 1
ATOM 1537 C C . ARG B 1 49 ? -14.953 21.547 14.312 1 93.31 49 ARG B C 1
ATOM 1539 O O . ARG B 1 49 ? -16.094 21.094 14.242 1 93.31 49 ARG B O 1
ATOM 1546 N N . PHE B 1 50 ? -14.055 21.406 13.445 1 94.94 50 PHE B N 1
ATOM 1547 C CA . PHE B 1 50 ? -14.367 20.641 12.242 1 94.94 50 PHE B CA 1
ATOM 1548 C C . PHE B 1 50 ? -14.625 19.188 12.586 1 94.94 50 PHE B C 1
ATOM 1550 O O . PHE B 1 50 ? -15.539 18.562 12.031 1 94.94 50 PHE B O 1
ATOM 1557 N N . GLN B 1 51 ? -13.82 18.641 13.414 1 92.12 51 GLN B N 1
ATOM 1558 C CA . GLN B 1 51 ? -14 17.25 13.812 1 92.12 51 GLN B CA 1
ATOM 1559 C C . GLN B 1 51 ? -15.367 17.031 14.453 1 92.12 51 GLN B C 1
ATOM 1561 O O . GLN B 1 51 ? -16.047 16.031 14.172 1 92.12 51 GLN B O 1
ATOM 1566 N N . TYR B 1 52 ? -15.742 17.984 15.25 1 92.69 52 TYR B N 1
ATOM 1567 C CA . TYR B 1 52 ? -17.062 17.922 15.875 1 92.69 52 TYR B CA 1
ATOM 1568 C C . TYR B 1 52 ? -18.156 17.984 14.828 1 92.69 52 TYR B C 1
ATOM 1570 O O . TYR B 1 52 ? -19.109 17.188 14.859 1 92.69 52 TYR B O 1
ATOM 1578 N N . MET B 1 53 ? -18.062 18.828 13.906 1 92.5 53 MET B N 1
ATOM 1579 C CA . MET B 1 53 ? -19.062 19.016 12.852 1 92.5 53 MET B CA 1
ATOM 1580 C C . MET B 1 53 ? -19.125 17.781 11.953 1 92.5 53 MET B C 1
ATOM 1582 O O . MET B 1 53 ? -20.188 17.422 11.453 1 92.5 53 MET B O 1
ATOM 1586 N N . LYS B 1 54 ? -17.984 17.234 11.766 1 92.19 54 LYS B N 1
ATOM 1587 C CA . LYS B 1 54 ? -17.922 16.016 10.961 1 92.19 54 LYS B CA 1
ATOM 1588 C C . LYS B 1 54 ? -18.719 14.883 11.594 1 92.19 54 LYS B C 1
ATOM 1590 O O . LYS B 1 54 ? -19.406 14.133 10.898 1 92.19 54 LYS B O 1
ATOM 1595 N N . GLU B 1 55 ? -18.656 14.758 12.844 1 91.88 55 GLU B N 1
ATOM 1596 C CA . GLU B 1 55 ? -19.453 13.766 13.555 1 91.88 55 GLU B CA 1
ATOM 1597 C C . GLU B 1 55 ? -20.953 14.023 13.383 1 91.88 55 GLU B C 1
ATOM 1599 O O . GLU B 1 55 ? -21.719 13.086 13.141 1 91.88 55 GLU B O 1
ATOM 1604 N N . GLN B 1 56 ? -21.328 15.25 13.484 1 90.88 56 GLN B N 1
ATOM 1605 C CA . GLN B 1 56 ? -22.719 15.617 13.258 1 90.88 56 GLN B CA 1
ATOM 1606 C C . GLN B 1 56 ? -23.141 15.32 11.828 1 90.88 56 GLN B C 1
ATOM 1608 O O . GLN B 1 56 ? -24.266 14.859 11.586 1 90.88 56 GLN B O 1
ATOM 1613 N N . TYR B 1 57 ? -22.266 15.625 10.945 1 93.88 57 TYR B N 1
ATOM 1614 C CA . TYR B 1 57 ? -22.484 15.383 9.523 1 93.88 57 TYR B CA 1
ATOM 1615 C C . TYR B 1 57 ? -22.75 13.906 9.258 1 93.88 57 TYR B C 1
ATOM 1617 O O . TYR B 1 57 ? -23.703 13.562 8.562 1 93.88 57 TYR B O 1
ATOM 1625 N N . GLU B 1 58 ? -21.938 13.031 9.82 1 92.38 58 GLU B N 1
ATOM 1626 C CA . GLU B 1 58 ? -22.109 11.594 9.633 1 92.38 58 GLU B CA 1
ATOM 1627 C C . GLU B 1 58 ? -23.453 11.117 10.188 1 92.38 58 GLU B C 1
ATOM 1629 O O . GLU B 1 58 ? -24.109 10.273 9.578 1 92.38 58 GLU B O 1
ATOM 1634 N N . GLU B 1 59 ? -23.781 11.688 11.227 1 88.75 59 GLU B N 1
ATOM 1635 C CA . GLU B 1 59 ? -25.078 11.336 11.828 1 88.75 59 GLU B CA 1
ATOM 1636 C C . GLU B 1 59 ? -26.234 11.742 10.922 1 88.75 59 GLU B C 1
ATOM 1638 O O . GLU B 1 59 ? -27.141 10.945 10.688 1 88.75 59 GLU B O 1
ATOM 1643 N N . VAL B 1 60 ? -26.156 12.891 10.469 1 90.81 60 VAL B N 1
ATOM 1644 C CA . VAL B 1 60 ? -27.203 13.445 9.617 1 90.81 60 VAL B CA 1
ATOM 1645 C C . VAL B 1 60 ? -27.281 12.656 8.312 1 90.81 60 VAL B C 1
ATOM 1647 O O . VAL B 1 60 ? -28.359 12.391 7.793 1 90.81 60 VAL B O 1
ATOM 1650 N N . GLN B 1 61 ? -26.156 12.219 7.855 1 92.5 61 GLN B N 1
ATOM 1651 C CA . GLN B 1 61 ? -26.094 11.516 6.582 1 92.5 61 GLN B CA 1
ATOM 1652 C C . GLN B 1 61 ? -26.734 10.133 6.68 1 92.5 61 GLN B C 1
ATOM 1654 O O . GLN B 1 61 ? -27.297 9.633 5.703 1 92.5 61 GLN B O 1
ATOM 1659 N N . ARG B 1 62 ? -26.641 9.602 7.734 1 91.19 62 ARG B N 1
ATOM 1660 C CA . ARG B 1 62 ? -27.234 8.289 7.953 1 91.19 62 ARG B CA 1
ATOM 1661 C C . ARG B 1 62 ? -28.75 8.336 7.703 1 91.19 62 ARG B C 1
ATOM 1663 O O . ARG B 1 62 ? -29.328 7.379 7.188 1 91.19 62 ARG B O 1
ATOM 1670 N N . PHE B 1 63 ? -29.375 9.469 7.961 1 89.44 63 PHE B N 1
ATOM 1671 C CA . PHE B 1 63 ? -30.812 9.633 7.801 1 89.44 63 PHE B CA 1
ATOM 1672 C C . PHE B 1 63 ? -31.125 10.375 6.508 1 89.44 63 PHE B C 1
ATOM 1674 O O . PHE B 1 63 ? -32.281 10.406 6.07 1 89.44 63 PHE B O 1
ATOM 1681 N N . GLY B 1 64 ? -30.062 11.039 6.012 1 86.94 64 GLY B N 1
ATOM 1682 C CA . GLY B 1 64 ? -30.188 11.703 4.727 1 86.94 64 GLY B CA 1
ATOM 1683 C C . GLY B 1 64 ? -31.016 12.969 4.793 1 86.94 64 GLY B C 1
ATOM 1684 O O . GLY B 1 64 ? -30.984 13.695 5.789 1 86.94 64 GLY B O 1
ATOM 1685 N N . LYS B 1 65 ? -31.703 13.297 3.666 1 86.88 65 LYS B N 1
ATOM 1686 C CA . LYS B 1 65 ? -32.438 14.547 3.473 1 86.88 65 LYS B CA 1
ATOM 1687 C C . LYS B 1 65 ? -33.594 14.656 4.438 1 86.88 65 LYS B C 1
ATOM 1689 O O . LYS B 1 65 ? -34.156 15.734 4.617 1 86.88 65 LYS B O 1
ATOM 1694 N N . TYR B 1 66 ? -33.906 13.609 5.141 1 87.62 66 TYR B N 1
ATOM 1695 C CA . TYR B 1 66 ? -35.062 13.586 6.039 1 87.62 66 TYR B CA 1
ATOM 1696 C C . TYR B 1 66 ? -34.719 14.188 7.395 1 87.62 66 TYR B C 1
ATOM 1698 O O . TYR B 1 66 ? -35.594 14.5 8.188 1 87.62 66 TYR B O 1
ATOM 1706 N N . HIS B 1 67 ? -33.531 14.25 7.617 1 89.5 67 HIS B N 1
ATOM 1707 C CA . HIS B 1 67 ? -33.094 14.859 8.867 1 89.5 67 HIS B CA 1
ATOM 1708 C C . HIS B 1 67 ? -33.344 16.359 8.859 1 89.5 67 HIS B C 1
ATOM 1710 O O . HIS B 1 67 ? -33.031 17.047 7.887 1 89.5 67 HIS B O 1
ATOM 1716 N N . PRO B 1 68 ? -33.875 16.984 9.961 1 92.06 68 PRO B N 1
ATOM 1717 C CA . PRO B 1 68 ? -34.219 18.406 10 1 92.06 68 PRO B CA 1
ATOM 1718 C C . PRO B 1 68 ? -33.031 19.312 9.789 1 92.06 68 PRO B C 1
ATOM 1720 O O . PRO B 1 68 ? -33.156 20.406 9.227 1 92.06 68 PRO B O 1
ATOM 1723 N N . ASP B 1 69 ? -31.891 18.891 10.188 1 92.12 69 ASP B N 1
ATOM 1724 C CA . ASP B 1 69 ? -30.703 19.734 10.141 1 92.12 69 ASP B CA 1
ATOM 1725 C C . ASP B 1 69 ? -29.828 19.391 8.938 1 92.12 69 ASP B C 1
ATOM 1727 O O . ASP B 1 69 ? -28.672 19.797 8.867 1 92.12 69 ASP B O 1
ATOM 1731 N N . TYR B 1 70 ? -30.406 18.703 8.07 1 93.19 70 TYR B N 1
ATOM 1732 C CA . TYR B 1 70 ? -29.625 18.203 6.949 1 93.19 70 TYR B CA 1
ATOM 1733 C C . TYR B 1 70 ? -28.953 19.344 6.195 1 93.19 70 TYR B C 1
ATOM 1735 O O . TYR B 1 70 ? -27.734 19.359 6.035 1 93.19 70 TYR B O 1
ATOM 1743 N N . SER B 1 71 ? -29.719 20.25 5.828 1 93.44 71 SER B N 1
ATOM 1744 C CA . SER B 1 71 ? -29.203 21.344 5.016 1 93.44 71 SER B CA 1
ATOM 1745 C C . SER B 1 71 ? -28.234 22.219 5.812 1 93.44 71 SER B C 1
ATOM 1747 O O . SER B 1 71 ? -27.188 22.625 5.305 1 93.44 71 SER B O 1
ATOM 1749 N N . SER B 1 72 ? -28.562 22.484 7.016 1 94.5 72 SER B N 1
ATOM 1750 C CA . SER B 1 72 ? -27.75 23.375 7.844 1 94.5 72 SER B CA 1
ATOM 1751 C C . SER B 1 72 ? -26.391 22.734 8.164 1 94.5 72 SER B C 1
ATOM 1753 O O . SER B 1 72 ? -25.359 23.406 8.094 1 94.5 72 SER B O 1
ATOM 1755 N N . VAL B 1 73 ? -26.391 21.5 8.453 1 94.38 73 VAL B N 1
ATOM 1756 C CA . VAL B 1 73 ? -25.172 20.797 8.797 1 94.38 73 VAL B CA 1
ATOM 1757 C C . VAL B 1 73 ? -24.281 20.688 7.566 1 94.38 73 VAL B C 1
ATOM 1759 O O . VAL B 1 73 ? -23.062 20.875 7.645 1 94.38 73 VAL B O 1
ATOM 1762 N N . ASN B 1 74 ? -24.906 20.375 6.453 1 93.44 74 ASN B N 1
ATOM 1763 C CA . ASN B 1 74 ? -24.156 20.266 5.211 1 93.44 74 ASN B CA 1
ATOM 1764 C C . ASN B 1 74 ? -23.484 21.594 4.859 1 93.44 74 ASN B C 1
ATOM 1766 O O . ASN B 1 74 ? -22.312 21.609 4.484 1 93.44 74 ASN B O 1
ATOM 1770 N N . LYS B 1 75 ? -24.234 22.625 5.051 1 94.81 75 LYS B N 1
ATOM 1771 C CA . LYS B 1 75 ? -23.688 23.953 4.773 1 94.81 75 LYS B CA 1
ATOM 1772 C C . LYS B 1 75 ? -22.562 24.281 5.734 1 94.81 75 LYS B C 1
ATOM 1774 O O . LYS B 1 75 ? -21.5 24.766 5.309 1 94.81 75 LYS B O 1
ATOM 1779 N N . SER B 1 76 ? -22.719 24.031 6.945 1 94.56 76 SER B N 1
ATOM 1780 C CA . SER B 1 76 ? -21.734 24.359 7.969 1 94.56 76 SER B CA 1
ATOM 1781 C C . SER B 1 76 ? -20.438 23.578 7.754 1 94.56 76 SER B C 1
ATOM 1783 O O . SER B 1 76 ? -19.344 24.125 7.863 1 94.56 76 SER B O 1
ATOM 1785 N N . VAL B 1 77 ? -20.578 22.312 7.414 1 93.94 77 VAL B N 1
ATOM 1786 C CA . VAL B 1 77 ? -19.406 21.469 7.203 1 93.94 77 VAL B CA 1
ATOM 1787 C C . VAL B 1 77 ? -18.625 21.953 5.984 1 93.94 77 VAL B C 1
ATOM 1789 O O . VAL B 1 77 ? -17.391 21.984 6 1 93.94 77 VAL B O 1
ATOM 1792 N N . ARG B 1 78 ? -19.328 22.297 5 1 93.56 78 ARG B N 1
ATOM 1793 C CA . ARG B 1 78 ? -18.688 22.797 3.791 1 93.56 78 ARG B CA 1
ATOM 1794 C C . ARG B 1 78 ? -17.922 24.094 4.074 1 93.56 78 ARG B C 1
ATOM 1796 O O . ARG B 1 78 ? -16.781 24.266 3.627 1 93.56 78 ARG B O 1
ATOM 1803 N N . GLU B 1 79 ? -18.562 24.953 4.793 1 94.88 79 GLU B N 1
ATOM 1804 C CA . GLU B 1 79 ? -17.953 26.219 5.141 1 94.88 79 GLU B CA 1
ATOM 1805 C C . GLU B 1 79 ? -16.734 26.031 6.043 1 94.88 79 GLU B C 1
ATOM 1807 O O . GLU B 1 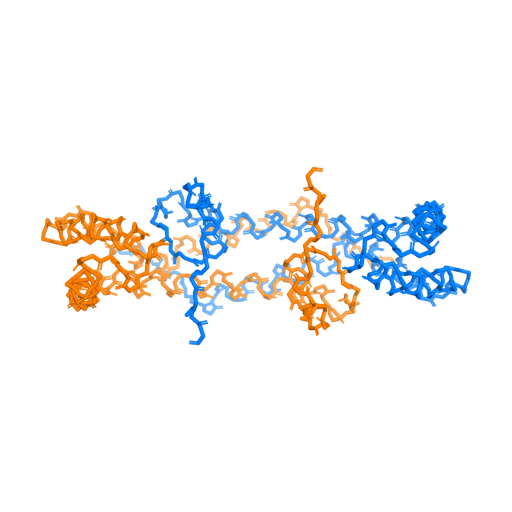79 ? -15.695 26.656 5.844 1 94.88 79 GLU B O 1
ATOM 1812 N N . MET B 1 80 ? -16.844 25.188 6.922 1 93.81 80 MET B N 1
ATOM 1813 C CA . MET B 1 80 ? -15.734 24.922 7.84 1 93.81 80 MET B CA 1
ATOM 1814 C C . MET B 1 80 ? -14.57 24.266 7.117 1 93.81 80 MET B C 1
ATOM 1816 O O . MET B 1 80 ? -13.406 24.562 7.414 1 93.81 80 MET B O 1
ATOM 1820 N N . LYS B 1 81 ? -14.922 23.406 6.238 1 94.38 81 LYS B N 1
ATOM 1821 C CA . LYS B 1 81 ? -13.875 22.781 5.426 1 94.38 81 LYS B CA 1
ATOM 1822 C C . LYS B 1 81 ? -13.117 23.828 4.617 1 94.38 81 LYS B C 1
ATOM 1824 O O . LYS B 1 81 ? -11.891 23.781 4.523 1 94.38 81 LYS B O 1
ATOM 1829 N N . ARG B 1 82 ? -13.852 24.719 4.066 1 94.06 82 ARG B N 1
ATOM 1830 C CA . ARG B 1 82 ? -13.227 25.812 3.328 1 94.06 82 ARG B CA 1
ATOM 1831 C C . ARG B 1 82 ? -12.289 26.625 4.227 1 94.06 82 ARG B C 1
ATOM 1833 O O . ARG B 1 82 ? -11.156 26.922 3.842 1 94.06 82 ARG B O 1
ATOM 1840 N N . ASP B 1 83 ? -12.719 26.922 5.395 1 93.88 83 ASP B N 1
ATOM 1841 C CA . ASP B 1 83 ? -11.898 27.656 6.352 1 93.88 83 ASP B CA 1
ATOM 1842 C C . ASP B 1 83 ? -10.641 26.891 6.723 1 93.88 83 ASP B C 1
ATOM 1844 O O . ASP B 1 83 ? -9.555 27.469 6.84 1 93.88 83 ASP B O 1
ATOM 1848 N N . LEU B 1 84 ? -10.797 25.641 6.938 1 94.56 84 LEU B N 1
ATOM 1849 C CA . LEU B 1 84 ? -9.672 24.781 7.258 1 94.56 84 LEU B CA 1
ATOM 1850 C C . LEU B 1 84 ? -8.648 24.766 6.121 1 94.56 84 LEU B C 1
ATOM 1852 O O . LEU B 1 84 ? -7.449 24.922 6.355 1 94.56 84 LEU B O 1
ATOM 1856 N N . ASP B 1 85 ? -9.203 24.656 4.895 1 93.31 85 ASP B N 1
ATOM 1857 C CA . ASP B 1 85 ? -8.352 24.531 3.719 1 93.31 85 ASP B CA 1
ATOM 1858 C C . ASP B 1 85 ? -7.613 25.844 3.428 1 93.31 85 ASP B C 1
ATOM 1860 O O . ASP B 1 85 ? -6.52 25.828 2.857 1 93.31 85 ASP B O 1
ATOM 1864 N N . PHE B 1 86 ? -8.164 26.938 3.938 1 93.62 86 PHE B N 1
ATOM 1865 C CA . PHE B 1 86 ? -7.594 28.25 3.617 1 93.62 86 PHE B CA 1
ATOM 1866 C C . PHE B 1 86 ? -6.719 28.75 4.762 1 93.62 86 PHE B C 1
ATOM 1868 O O . PHE B 1 86 ? -6.062 29.781 4.637 1 93.62 86 PHE B O 1
ATOM 1875 N N . HIS B 1 87 ? -6.734 28 5.844 1 95.81 87 HIS B N 1
ATOM 1876 C CA . HIS B 1 87 ? -5.84 28.391 6.93 1 95.81 87 HIS B CA 1
ATOM 1877 C C . HIS B 1 87 ? -4.387 28.109 6.57 1 95.81 87 HIS B C 1
ATOM 1879 O O . HIS B 1 87 ? -4.027 26.984 6.23 1 95.81 87 HIS B O 1
ATOM 1885 N N . SER B 1 88 ? -3.537 29.094 6.707 1 96.69 88 SER B N 1
ATOM 1886 C CA . SER B 1 88 ? -2.178 29.062 6.18 1 96.69 88 SER B CA 1
ATOM 1887 C C . SER B 1 88 ? -1.377 27.906 6.762 1 96.69 88 SER B C 1
ATOM 1889 O O . SER B 1 88 ? -0.768 27.125 6.02 1 96.69 88 SER B O 1
ATOM 1891 N N . THR B 1 89 ? -1.414 27.719 8.047 1 97.31 89 THR B N 1
ATOM 1892 C CA . THR B 1 89 ? -0.634 26.688 8.711 1 97.31 89 THR B CA 1
ATOM 1893 C C . THR B 1 89 ? -1.133 25.297 8.32 1 97.31 89 THR B C 1
ATOM 1895 O O . THR B 1 89 ? -0.334 24.391 8.062 1 97.31 89 THR B O 1
ATOM 1898 N N . ILE B 1 90 ? -2.414 25.156 8.227 1 96.75 90 ILE B N 1
ATOM 1899 C CA . ILE B 1 90 ? -3.006 23.875 7.867 1 96.75 90 ILE B CA 1
ATOM 1900 C C . ILE B 1 90 ? -2.668 23.531 6.418 1 96.75 90 ILE B C 1
ATOM 1902 O O . ILE B 1 90 ? -2.266 22.406 6.113 1 96.75 90 ILE B O 1
ATOM 1906 N N . ALA B 1 91 ? -2.814 24.5 5.57 1 96.69 91 ALA B N 1
ATOM 1907 C CA . ALA B 1 91 ? -2.51 24.312 4.156 1 96.69 91 ALA B CA 1
ATOM 1908 C C . ALA B 1 91 ? -1.05 23.906 3.959 1 96.69 91 ALA B C 1
ATOM 1910 O O . ALA B 1 91 ? -0.746 23 3.182 1 96.69 91 ALA B O 1
ATOM 1911 N N . ALA B 1 92 ? -0.184 24.562 4.703 1 97.06 92 ALA B N 1
ATOM 1912 C CA . ALA B 1 92 ? 1.246 24.281 4.598 1 97.06 92 ALA B CA 1
ATOM 1913 C C . ALA B 1 92 ? 1.574 22.891 5.109 1 97.06 92 ALA B C 1
ATOM 1915 O O . ALA B 1 92 ? 2.375 22.172 4.5 1 97.06 92 ALA B O 1
ATOM 1916 N N . PHE B 1 93 ? 0.981 22.547 6.188 1 96.06 93 PHE B N 1
ATOM 1917 C CA . PHE B 1 93 ? 1.174 21.203 6.734 1 96.06 93 PHE B CA 1
ATOM 1918 C C . PHE B 1 93 ? 0.698 20.141 5.75 1 96.06 93 PHE B C 1
ATOM 1920 O O . PHE B 1 93 ? 1.413 19.172 5.477 1 96.06 93 PHE B O 1
ATOM 1927 N N . LYS B 1 94 ? -0.476 20.312 5.188 1 95.25 94 LYS B N 1
ATOM 1928 C CA . LYS B 1 94 ? -1.037 19.359 4.246 1 95.25 94 LYS B CA 1
ATOM 1929 C C . LYS B 1 94 ? -0.162 19.234 3 1 95.25 94 LYS B C 1
ATOM 1931 O O . LYS B 1 94 ? 0.026 18.125 2.477 1 95.25 94 LYS B O 1
ATOM 1936 N N . LYS B 1 95 ? 0.286 20.297 2.529 1 96.19 95 LYS B N 1
ATOM 1937 C CA . LYS B 1 95 ? 1.177 20.266 1.373 1 96.19 95 LYS B CA 1
ATOM 1938 C C . LYS B 1 95 ? 2.451 19.484 1.679 1 96.19 95 LYS B C 1
ATOM 1940 O O . LYS B 1 95 ? 2.877 18.656 0.883 1 96.19 95 LYS B O 1
ATOM 1945 N N . ALA B 1 96 ? 3.064 19.781 2.824 1 95.69 96 ALA B N 1
ATOM 1946 C CA . ALA B 1 96 ? 4.281 19.078 3.23 1 95.69 96 ALA B CA 1
ATOM 1947 C C . ALA B 1 96 ? 4.023 17.578 3.387 1 95.69 96 ALA B C 1
ATOM 1949 O O . ALA B 1 96 ? 4.855 16.75 3 1 95.69 96 ALA B O 1
ATOM 1950 N N . GLU B 1 97 ? 2.922 17.328 3.943 1 93.38 97 GLU B N 1
ATOM 1951 C CA . GLU B 1 97 ? 2.52 15.945 4.113 1 93.38 97 GLU B CA 1
ATOM 1952 C C . GLU B 1 97 ? 2.361 15.25 2.764 1 93.38 97 GLU B C 1
ATOM 1954 O O . GLU B 1 97 ? 2.842 14.125 2.576 1 93.38 97 GLU B O 1
ATOM 1959 N N . LYS B 1 98 ? 1.736 15.859 1.859 1 95.06 98 LYS B N 1
ATOM 1960 C CA . LYS B 1 98 ? 1.526 15.312 0.521 1 95.06 98 LYS B CA 1
ATOM 1961 C C . LYS B 1 98 ? 2.854 15.117 -0.207 1 95.06 98 LYS B C 1
ATOM 1963 O O . LYS B 1 98 ? 3.051 14.102 -0.884 1 95.06 98 LYS B O 1
ATOM 1968 N N . ASP B 1 99 ? 3.703 16.047 -0.041 1 94.88 99 ASP B N 1
ATOM 1969 C CA . ASP B 1 99 ? 5.008 15.961 -0.686 1 94.88 99 ASP B CA 1
ATOM 1970 C C . ASP B 1 99 ? 5.809 14.781 -0.137 1 94.88 99 ASP B C 1
ATOM 1972 O O . ASP B 1 99 ? 6.461 14.062 -0.896 1 94.88 99 ASP B O 1
ATOM 1976 N N . LEU B 1 100 ? 5.766 14.609 1.126 1 94.62 100 LEU B N 1
ATOM 1977 C CA . LEU B 1 100 ? 6.457 13.484 1.738 1 94.62 100 LEU B CA 1
ATOM 1978 C C . LEU B 1 100 ? 5.832 12.164 1.298 1 94.62 100 LEU B C 1
ATOM 1980 O O . LEU B 1 100 ? 6.547 11.219 0.955 1 94.62 100 LEU B O 1
ATOM 1984 N N . GLU B 1 101 ? 4.543 12.125 1.293 1 92.06 101 GLU B N 1
ATOM 1985 C CA . GLU B 1 101 ? 3.834 10.938 0.83 1 92.06 101 GLU B CA 1
ATOM 1986 C C . GLU B 1 101 ? 4.223 10.586 -0.603 1 92.06 101 GLU B C 1
ATOM 1988 O O . GLU B 1 101 ? 4.469 9.422 -0.917 1 92.06 101 GLU B O 1
ATOM 1993 N N . LYS B 1 102 ? 4.242 11.562 -1.423 1 93.81 102 LYS B N 1
ATOM 1994 C CA . LYS B 1 102 ? 4.617 11.352 -2.818 1 93.81 102 LYS B CA 1
ATOM 1995 C C . LYS B 1 102 ? 6.008 10.734 -2.926 1 93.81 102 LYS B C 1
ATOM 1997 O O . LYS B 1 102 ? 6.234 9.844 -3.748 1 93.81 102 LYS B O 1
ATOM 2002 N N . LEU B 1 103 ? 6.91 11.242 -2.102 1 94.56 103 LEU B N 1
ATOM 2003 C CA . LEU B 1 103 ? 8.266 10.711 -2.094 1 94.56 103 LEU B CA 1
ATOM 2004 C C . LEU B 1 103 ? 8.273 9.242 -1.686 1 94.56 103 LEU B C 1
ATOM 2006 O O . LEU B 1 103 ? 8.906 8.414 -2.34 1 94.56 103 LEU B O 1
ATOM 2010 N N . LEU B 1 104 ? 7.602 8.906 -0.636 1 92.69 104 LEU B N 1
ATOM 2011 C CA . LEU B 1 104 ? 7.527 7.543 -0.131 1 92.69 104 LEU B CA 1
ATOM 2012 C C . LEU B 1 104 ? 6.883 6.617 -1.159 1 92.69 104 LEU B C 1
ATOM 2014 O O . LEU B 1 104 ? 7.359 5.5 -1.381 1 92.69 104 LEU B O 1
ATOM 2018 N N . ILE B 1 105 ? 5.844 7.086 -1.827 1 91.25 105 ILE B N 1
ATOM 2019 C CA . ILE B 1 105 ? 5.148 6.309 -2.846 1 91.25 105 ILE B CA 1
ATOM 2020 C C . ILE B 1 105 ? 6.09 6.035 -4.02 1 91.25 105 ILE B C 1
ATOM 2022 O O . ILE B 1 105 ? 6.145 4.914 -4.531 1 91.25 105 ILE B O 1
ATOM 2026 N N . GLU B 1 106 ? 6.773 7.031 -4.391 1 93.44 106 GLU B N 1
ATOM 2027 C CA . GLU B 1 106 ? 7.703 6.883 -5.504 1 93.44 106 GLU B CA 1
ATOM 2028 C C . GLU B 1 106 ? 8.789 5.855 -5.188 1 93.44 106 GLU B C 1
ATOM 2030 O O . GLU B 1 106 ? 9.109 5.008 -6.02 1 93.44 106 GLU B O 1
ATOM 2035 N N . CYS B 1 107 ? 9.336 5.93 -4.023 1 94.88 107 CYS B N 1
ATOM 2036 C CA . CYS B 1 107 ? 10.32 4.938 -3.604 1 94.88 107 CYS B CA 1
ATOM 2037 C C . CYS B 1 107 ? 9.734 3.533 -3.645 1 94.88 107 CYS B C 1
ATOM 2039 O O . CYS B 1 107 ? 10.344 2.617 -4.203 1 94.88 107 CYS B O 1
ATOM 2041 N N . SER B 1 108 ? 8.609 3.418 -3.109 1 91.38 108 SER B N 1
ATOM 2042 C CA . SER B 1 108 ? 7.957 2.113 -3.059 1 91.38 108 SER B CA 1
ATOM 2043 C C . SER B 1 108 ? 7.668 1.584 -4.461 1 91.38 108 SER B C 1
ATOM 2045 O O . SER B 1 108 ? 7.852 0.394 -4.73 1 91.38 108 SER B O 1
ATOM 2047 N N . ARG B 1 109 ? 7.203 2.422 -5.27 1 91.38 109 ARG B N 1
ATOM 2048 C CA . ARG B 1 109 ? 6.91 2.043 -6.648 1 91.38 109 ARG B CA 1
ATOM 2049 C C . ARG B 1 109 ? 8.164 1.544 -7.355 1 91.38 109 ARG B C 1
ATOM 2051 O O . ARG B 1 109 ? 8.133 0.521 -8.039 1 91.38 109 ARG B O 1
ATOM 2058 N N . ILE B 1 110 ? 9.219 2.244 -7.215 1 93.19 110 ILE B N 1
ATOM 2059 C CA . ILE B 1 110 ? 10.477 1.882 -7.859 1 93.19 110 ILE B CA 1
ATOM 2060 C C . ILE B 1 110 ? 10.922 0.496 -7.391 1 93.19 110 ILE B C 1
ATOM 2062 O O . ILE B 1 110 ? 11.305 -0.348 -8.203 1 93.19 110 ILE B O 1
ATOM 2066 N N . ILE B 1 111 ? 10.828 0.261 -6.125 1 93.25 111 ILE B N 1
ATOM 2067 C CA . ILE B 1 111 ? 11.234 -1.017 -5.555 1 93.25 111 ILE B CA 1
ATOM 2068 C C . ILE B 1 111 ? 10.328 -2.129 -6.07 1 93.25 111 ILE B C 1
ATOM 2070 O O . ILE B 1 111 ? 10.805 -3.193 -6.473 1 93.25 111 ILE B O 1
ATOM 2074 N N . ALA B 1 112 ? 9.086 -1.842 -6.039 1 87.56 112 ALA B N 1
ATOM 2075 C CA . ALA B 1 112 ? 8.109 -2.83 -6.504 1 87.56 112 ALA B CA 1
ATOM 2076 C C . ALA B 1 112 ? 8.344 -3.178 -7.973 1 87.56 112 ALA B C 1
ATOM 2078 O O . ALA B 1 112 ? 8.203 -4.336 -8.367 1 87.56 112 ALA B O 1
ATOM 2079 N N . GLU B 1 113 ? 8.633 -2.285 -8.766 1 89.81 113 GLU B N 1
ATOM 2080 C CA . GLU B 1 113 ? 8.789 -2.453 -10.203 1 89.81 113 GLU B CA 1
ATOM 2081 C C . GLU B 1 113 ? 10.07 -3.227 -10.531 1 89.81 113 GLU B C 1
ATOM 2083 O O . GLU B 1 113 ? 10.242 -3.699 -11.656 1 89.81 113 GLU B O 1
ATOM 2088 N N . SER B 1 114 ? 10.906 -3.275 -9.594 1 88.81 114 SER B N 1
ATOM 2089 C CA . SER B 1 114 ? 12.164 -3.986 -9.797 1 88.81 114 SER B CA 1
ATOM 2090 C C . SER B 1 114 ? 11.93 -5.469 -10.062 1 88.81 114 SER B C 1
ATOM 2092 O O . SER B 1 114 ? 12.758 -6.137 -10.68 1 88.81 114 SER B O 1
ATOM 2094 N N . VAL B 1 115 ? 10.883 -5.961 -9.516 1 83.06 115 VAL B N 1
ATOM 2095 C CA . VAL B 1 115 ? 10.617 -7.391 -9.641 1 83.06 115 VAL B CA 1
ATOM 2096 C C . VAL B 1 115 ? 9.492 -7.617 -10.648 1 83.06 115 VAL B C 1
ATOM 2098 O O . VAL B 1 115 ? 9.164 -8.758 -10.984 1 83.06 115 VAL B O 1
ATOM 2101 N N . SER B 1 116 ? 8.461 -6.586 -10.805 1 60.97 116 SER B N 1
ATOM 2102 C CA . SER B 1 116 ? 7.141 -6.66 -11.414 1 60.97 116 SER B CA 1
ATOM 2103 C C . SER B 1 116 ? 7.227 -7.086 -12.875 1 60.97 116 SER B C 1
ATOM 2105 O O . SER B 1 116 ? 6.227 -7.484 -13.477 1 60.97 116 SER B O 1
ATOM 2107 N N . ALA B 1 117 ? 7.941 -6.609 -13.977 1 51 117 ALA B N 1
ATOM 2108 C CA . ALA B 1 117 ? 7.152 -6.695 -15.203 1 51 117 ALA B CA 1
ATOM 2109 C C . ALA B 1 117 ? 6.488 -8.07 -15.328 1 51 117 ALA B C 1
ATOM 2111 O O . ALA B 1 117 ? 5.449 -8.203 -15.977 1 51 117 ALA B O 1
ATOM 2112 N N . SER B 1 118 ? 7.031 -9.195 -14.906 1 45.84 118 SER B N 1
ATOM 2113 C CA . SER B 1 118 ? 6.367 -10.469 -15.164 1 45.84 118 SER B CA 1
ATOM 2114 C C . SER B 1 118 ? 5.402 -10.828 -14.031 1 45.84 118 SER B C 1
ATOM 2116 O O . SER B 1 118 ? 4.836 -11.922 -14.023 1 45.84 118 SER B O 1
ATOM 2118 N N . ILE B 1 119 ? 5.301 -10.07 -13.086 1 46.66 119 ILE B N 1
ATOM 2119 C CA . ILE B 1 119 ? 4.434 -10.516 -12 1 46.66 119 ILE B CA 1
ATOM 2120 C C . ILE B 1 119 ? 2.973 -10.359 -12.406 1 46.66 119 ILE B C 1
ATOM 2122 O O . ILE B 1 119 ? 2.393 -9.281 -12.25 1 46.66 119 ILE B O 1
ATOM 2126 N N . LYS B 1 120 ? 2.689 -10.625 -13.594 1 43.34 120 LYS B N 1
ATOM 2127 C CA . LYS B 1 120 ? 1.343 -10.578 -14.156 1 43.34 120 LYS B CA 1
ATOM 2128 C C . LYS B 1 120 ? 0.363 -11.367 -13.289 1 43.34 120 LYS B C 1
ATOM 2130 O O . LYS B 1 120 ? -0.814 -11.5 -13.641 1 43.34 120 LYS B O 1
ATOM 2135 N N . VAL B 1 121 ? 0.728 -12.172 -12.297 1 37.84 121 VAL B N 1
ATOM 2136 C CA . VAL B 1 121 ? -0.328 -12.977 -11.695 1 37.84 121 VAL B CA 1
ATOM 2137 C C . VAL B 1 121 ? -1.005 -12.188 -10.578 1 37.84 121 VAL B C 1
ATOM 2139 O O . VAL B 1 121 ? -0.331 -11.594 -9.734 1 37.84 121 VAL B O 1
ATOM 2142 N N . PRO B 1 122 ? -2.289 -11.953 -10.586 1 36.59 122 PRO B N 1
ATOM 2143 C CA . PRO B 1 122 ? -3.062 -11.281 -9.539 1 36.59 122 PRO B CA 1
ATOM 2144 C C . PRO B 1 122 ? -2.748 -11.812 -8.141 1 36.59 122 PRO B C 1
ATOM 2146 O O . PRO B 1 122 ? -2.85 -13.023 -7.902 1 36.59 122 PRO B O 1
ATOM 2149 N N . THR B 1 123 ? -1.753 -11.414 -7.453 1 39.97 123 THR B N 1
ATOM 2150 C CA . THR B 1 123 ? -1.271 -12.023 -6.219 1 39.97 123 THR B CA 1
ATOM 2151 C C . THR B 1 123 ? -2.225 -11.734 -5.062 1 39.97 123 THR B C 1
ATOM 2153 O O . THR B 1 123 ? -2.102 -12.32 -3.986 1 39.97 123 THR B O 1
ATOM 2156 N N . GLY B 1 124 ? -3.342 -11.055 -5.18 1 39.19 124 GLY B N 1
ATOM 2157 C CA . GLY B 1 124 ? -4.215 -10.648 -4.09 1 39.19 124 GLY B CA 1
ATOM 2158 C C . GLY B 1 124 ? -3.578 -9.633 -3.162 1 39.19 124 GLY B C 1
ATOM 2159 O O . GLY B 1 124 ? -4.156 -9.273 -2.135 1 39.19 124 GLY B O 1
ATOM 2160 N N . ASN B 1 125 ? -2.34 -9.328 -3.24 1 37.03 125 ASN B N 1
ATOM 2161 C CA . ASN B 1 125 ? -1.64 -8.344 -2.424 1 37.03 125 ASN B CA 1
ATOM 2162 C C . ASN B 1 125 ? -1.724 -6.945 -3.035 1 37.03 125 ASN B C 1
ATOM 2164 O O . ASN B 1 125 ? -1.34 -6.746 -4.188 1 37.03 125 ASN B O 1
ATOM 2168 N N . PRO B 1 126 ? -2.365 -6.016 -2.377 1 42.56 126 PRO B N 1
ATOM 2169 C CA . PRO B 1 126 ? -2.559 -4.664 -2.9 1 42.56 126 PRO B CA 1
ATOM 2170 C C . PRO B 1 126 ? -1.265 -4.039 -3.418 1 42.56 126 PRO B C 1
ATOM 2172 O O . PRO B 1 126 ? -1.296 -3.219 -4.34 1 42.56 126 PRO B O 1
ATOM 2175 N N . PHE B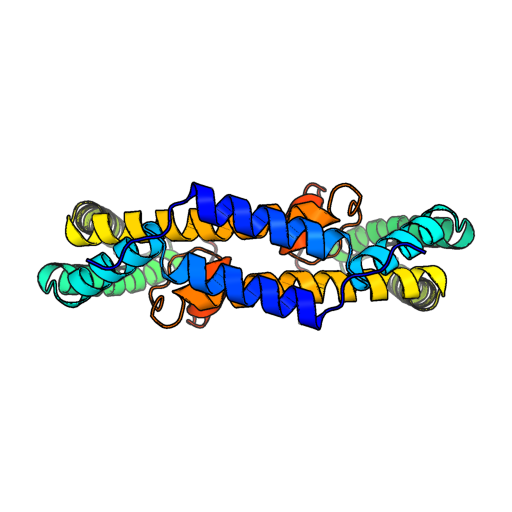 1 127 ? -0.213 -4.227 -2.848 1 41.53 127 PHE B N 1
ATOM 2176 C CA . PHE B 1 127 ? 1.024 -3.65 -3.357 1 41.53 127 PHE B CA 1
ATOM 2177 C C . PHE B 1 127 ? 1.401 -4.273 -4.695 1 41.53 127 PHE B C 1
ATOM 2179 O O . PHE B 1 127 ? 1.954 -3.6 -5.566 1 41.53 127 PHE B O 1
ATOM 2186 N N . LEU B 1 128 ? 1.279 -5.465 -4.828 1 46.25 128 LEU B N 1
ATOM 2187 C CA . LEU B 1 128 ? 1.536 -6.176 -6.074 1 46.25 128 LEU B CA 1
ATOM 2188 C C . LEU B 1 128 ? 0.292 -6.195 -6.957 1 46.25 128 LEU B C 1
ATOM 2190 O O . LEU B 1 128 ? 0.396 -6.203 -8.188 1 46.25 128 LEU B O 1
ATOM 2194 N N . ASP B 1 129 ? -0.843 -6.316 -6.289 1 43.34 129 ASP B N 1
ATOM 2195 C CA . ASP B 1 129 ? -2.111 -6.348 -7.012 1 43.34 129 ASP B CA 1
ATOM 2196 C C . ASP B 1 129 ? -2.451 -4.977 -7.586 1 43.34 129 ASP B C 1
ATOM 2198 O O . ASP B 1 129 ? -3.264 -4.867 -8.508 1 43.34 129 ASP B O 1
ATOM 2202 N N . SER B 1 130 ? -1.994 -3.932 -7.043 1 41.66 130 SER B N 1
ATOM 2203 C CA . SER B 1 130 ? -2.336 -2.695 -7.738 1 41.66 130 SER B CA 1
ATOM 2204 C C . SER B 1 130 ? -1.936 -2.76 -9.211 1 41.66 130 SER B C 1
ATOM 2206 O O . SER B 1 130 ? -2.535 -2.088 -10.047 1 41.66 130 SER B O 1
ATOM 2208 N N . LYS B 1 131 ? -0.821 -3.414 -9.477 1 39.75 131 LYS B N 1
ATOM 2209 C CA . LYS B 1 131 ? -0.601 -3.5 -10.914 1 39.75 131 LYS B CA 1
ATOM 2210 C C . LYS B 1 131 ? -1.518 -4.543 -11.547 1 39.75 131 LYS B C 1
ATOM 2212 O O . LYS B 1 131 ? -1.775 -4.496 -12.758 1 39.75 131 LYS B O 1
ATOM 2217 N N . SER B 1 132 ? -1.823 -5.613 -10.812 1 35.16 132 SER B N 1
ATOM 2218 C CA . SER B 1 132 ? -2.688 -6.609 -11.445 1 35.16 132 SER B CA 1
ATOM 2219 C C . SER B 1 132 ? -4.156 -6.215 -11.328 1 35.16 132 SER B C 1
ATOM 2221 O O . SER B 1 132 ? -5.039 -6.969 -11.742 1 35.16 132 SER B O 1
ATOM 2223 N N . CYS B 1 133 ? -4.504 -5.457 -10.406 1 35.62 133 CYS B N 1
ATOM 2224 C CA . CYS B 1 133 ? -5.945 -5.23 -10.383 1 35.62 133 CYS B CA 1
ATOM 2225 C C . CYS B 1 133 ? -6.422 -4.605 -11.695 1 35.62 133 CYS B C 1
ATOM 2227 O O . CYS B 1 133 ? -6.855 -3.451 -11.711 1 35.62 133 CYS B O 1
ATOM 2229 N N . SER B 1 134 ? -5.516 -4.422 -12.594 1 31.08 134 SER B N 1
ATOM 2230 C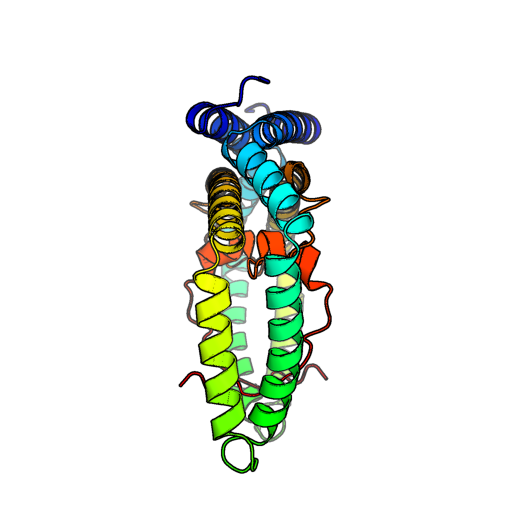 CA . SER B 1 134 ? -6.387 -3.979 -13.672 1 31.08 134 SER B CA 1
ATOM 2231 C C . SER B 1 134 ? -7.547 -4.945 -13.883 1 31.08 134 SER B C 1
ATOM 2233 O O . SER B 1 134 ? -8.297 -4.824 -14.852 1 31.08 134 SER B O 1
ATOM 2235 N N . GLY B 1 135 ? -7.266 -6.238 -13.695 1 27.16 135 GLY B N 1
ATOM 2236 C CA . GLY B 1 135 ? -8.477 -6.902 -14.156 1 27.16 135 GLY B CA 1
ATOM 2237 C C . GLY B 1 135 ? -9.711 -6.496 -13.383 1 27.16 135 GLY B C 1
ATOM 2238 O O . GLY B 1 135 ? -9.609 -5.902 -12.305 1 27.16 135 GLY B O 1
ATOM 2239 N N . GLY B 1 136 ? -10.992 -6.898 -13.906 1 27.64 136 GLY B N 1
ATOM 2240 C CA . GLY B 1 136 ? -12.414 -6.602 -13.938 1 27.64 136 GLY B CA 1
ATOM 2241 C C . GLY B 1 136 ? -13.094 -6.801 -12.594 1 27.64 136 GLY B C 1
ATOM 2242 O O . GLY B 1 136 ? -14.32 -6.777 -12.5 1 27.64 136 GLY B O 1
ATOM 2243 N N . CYS B 1 137 ? -12.516 -7.688 -11.547 1 29.09 137 CYS B N 1
ATOM 2244 C CA . CYS B 1 137 ? -13.703 -8.117 -10.82 1 29.09 137 CYS B CA 1
ATOM 2245 C C . CYS B 1 137 ? -14.375 -6.938 -10.133 1 29.09 137 CYS B C 1
ATOM 2247 O O . CYS B 1 137 ? -13.844 -6.398 -9.156 1 29.09 137 CYS B O 1
ATOM 2249 N N . GLY B 1 138 ? -14.875 -5.996 -10.836 1 27.45 138 GLY B N 1
ATOM 2250 C CA . GLY B 1 138 ? -15.867 -5.012 -10.438 1 27.45 138 GLY B CA 1
ATOM 2251 C C . GLY B 1 138 ? -16.906 -5.566 -9.477 1 27.45 138 GLY B C 1
ATOM 2252 O O . GLY B 1 138 ? -17.859 -4.871 -9.117 1 27.45 138 GLY B O 1
ATOM 2253 N N . SER B 1 139 ? -17.375 -6.945 -9.656 1 26.8 139 SER B N 1
ATOM 2254 C CA . SER B 1 139 ? -18.75 -7.074 -9.188 1 26.8 139 SER B CA 1
ATOM 2255 C C . SER B 1 139 ? -18.844 -6.84 -7.684 1 26.8 139 SER B C 1
ATOM 2257 O O . SER B 1 139 ? -17.953 -7.23 -6.934 1 26.8 139 SER B O 1
ATOM 2259 N N . GLY B 1 140 ? -19.75 -5.953 -7.129 1 26.42 140 GLY B N 1
ATOM 2260 C CA . GLY B 1 140 ? -20.516 -5.559 -5.965 1 26.42 140 GLY B CA 1
ATOM 2261 C C . GLY B 1 140 ? -20.938 -6.734 -5.102 1 26.42 140 GLY B C 1
ATOM 2262 O O . GLY B 1 140 ? -21.781 -6.59 -4.207 1 26.42 140 GLY B O 1
ATOM 2263 N N . GLY B 1 141 ? -20.984 -8.055 -5.578 1 26.72 141 GLY B N 1
ATOM 2264 C CA . GLY B 1 141 ? -21.859 -8.883 -4.75 1 26.72 141 GLY B CA 1
ATOM 2265 C C . GLY B 1 141 ? -21.359 -9.023 -3.322 1 26.72 141 GLY B C 1
ATOM 2266 O O . GLY B 1 141 ? -20.188 -8.734 -3.033 1 26.72 141 GLY B O 1
ATOM 2267 N N . SER B 1 142 ? -22.391 -9.375 -2.348 1 29.09 142 SER B N 1
ATOM 2268 C CA . SER B 1 142 ? -22.578 -9.656 -0.929 1 29.09 142 SER B CA 1
ATOM 2269 C C . SER B 1 142 ? -21.641 -10.766 -0.462 1 29.09 142 SER B C 1
ATOM 2271 O O . SER B 1 142 ? -21.938 -11.953 -0.628 1 29.09 142 SER B O 1
ATOM 2273 N N . CYS B 1 143 ? -20.5 -11.109 -0.888 1 28.45 143 CYS B N 1
ATOM 2274 C CA . CYS B 1 143 ? -20 -12.312 -0.241 1 28.45 143 CYS B CA 1
ATOM 2275 C C . CYS B 1 143 ? -20.016 -12.172 1.276 1 28.45 143 CYS B C 1
ATOM 2277 O O . CYS B 1 143 ? -19.516 -11.18 1.816 1 28.45 143 CYS B O 1
ATOM 2279 N N . GLY B 1 144 ? -21.172 -12.805 1.943 1 24.39 144 GLY B N 1
ATOM 2280 C CA . GLY B 1 144 ? -21.609 -13.219 3.268 1 24.39 144 GLY B CA 1
ATOM 2281 C C . GLY B 1 144 ? -20.484 -13.766 4.125 1 24.39 144 GLY B C 1
ATOM 2282 O O . GLY B 1 144 ? -20.5 -14.945 4.488 1 24.39 144 GLY B O 1
ATOM 2283 N N . CYS B 1 145 ? -19.266 -13.719 3.838 1 22.03 145 CYS B N 1
ATOM 2284 C CA . CYS B 1 145 ? -18.578 -14.391 4.93 1 22.03 145 CYS B CA 1
ATOM 2285 C C . CYS B 1 145 ? -18.891 -13.727 6.266 1 22.03 145 CYS B C 1
ATOM 2287 O O . CYS B 1 145 ? -18.516 -12.578 6.5 1 22.03 145 CYS B O 1
ATOM 2289 N N . ASN B 1 146 ? -20.266 -13.727 6.66 1 18.83 146 ASN B N 1
ATOM 2290 C CA . ASN B 1 146 ? -20.641 -13.93 8.055 1 18.83 146 ASN B CA 1
ATOM 2291 C C . ASN B 1 146 ? -19.906 -15.125 8.664 1 18.83 146 ASN B C 1
ATOM 2293 O O . ASN B 1 146 ? -19.812 -16.172 8.039 1 18.83 146 ASN B O 1
#

pLDDT: mean 81.08, std 24.44, range [18.83, 97.94]

Organism: NCBI:txid2021314

Foldseek 3Di:
DPDDDDPVVVVVVVVVVVVVLCVDPLNVLLVVLVVVCVVDPVLVVLVVVLVVLVVVQVVQPVVNPPDPCNVVSVVVNVVSVVVNCPDPSSVSNVVSVVVSVVVVVVVLVVVLVVVPPPPLDCPVDCSNNVVNVVDDPPDPDDPPPD/DPDDDDPVVVVVVVVVVVVVLCVDPLNVQLVVLVVVCVVDPVLVVLVVVLVVLVVVQVVQPVVNPPDPCNVVSVVVNVVSVVVNCPDPSSVSNVVSVVVSVVVVVVVLVVVLVVVPPPVLDCPVDCSNNVVNVVDDPPDPDDPPPD

Secondary structure (DSSP, 8-state):
---PBPHHHHHHHHHHHHHHHHTBHHHHHHHHHHHHHHH-HHHHHHHHHHHHHHHHHHHHHHHGGGSTTHHHHHHHHHHHHHHHHH-HHHHHHHHHHHHHHHHHHHHHHHHHHHHHTT--S--S-HHHHHHHTTS-----------/---PBPHHHHHHHHHHHHHHHHTBHHHHHHHHHHHHHHH-HHHHHHHHHHHHHHHHHHHHHHHGGGSTTHHHHHHHHHHHHHHHHH-HHHHHHHHHHHHHHHHHHHHHHHHHHHHHTT--S--S-HHHHHHHTTS-----------

Solvent-accessible surface area (backbone atoms only — not comparable to full-atom values): 15956 Å² total; per-residue (Å²): 128,83,79,56,39,53,70,68,59,50,51,51,48,35,51,51,46,14,55,46,49,43,37,16,52,42,40,48,46,27,53,51,28,48,53,50,38,75,68,30,62,68,56,48,50,52,51,52,52,45,55,54,44,48,54,53,41,55,55,35,53,76,60,33,86,74,34,91,54,31,66,60,44,53,50,50,45,52,53,46,48,51,52,49,61,65,32,66,57,52,39,50,26,51,50,25,45,49,49,33,48,51,52,53,49,50,46,44,49,51,40,52,53,41,67,32,88,75,56,65,63,71,69,82,39,67,84,63,13,60,73,32,56,66,62,72,87,67,80,79,74,79,80,71,83,119,126,84,79,58,40,54,70,68,58,51,52,51,49,37,50,53,45,14,56,46,49,45,38,16,53,43,39,48,46,27,53,52,29,48,53,51,38,75,67,31,62,66,56,47,50,53,51,51,52,44,54,55,44,48,53,52,42,55,56,35,53,74,59,32,85,76,33,92,54,31,67,58,44,53,51,50,45,53,51,46,47,51,52,50,61,66,32,66,58,51,38,50,26,51,50,24,44,50,51,33,48,52,51,54,50,51,45,44,48,51,39,53,53,41,65,32,88,76,56,66,63,67,68,82,39,67,86,63,13,61,71,31,56,67,62,74,89,68,79,79,75,79,80,70,85,119

Radius of gyration: 24.39 Å; Cα contacts (8 Å, |Δi|>4): 249; chains: 2; bounding box: 60×59×37 Å

InterPro domains:
  IPR010368 Control of competence regulator ComK, YlbF/YmcA [PF06133] (10-116)
  IPR023378 YheA/YmcA-like domain superfamily [G3DSA:1.20.1500.10] (4-126)
  IPR023378 YheA/YmcA-like domain superfamily [SSF158622] (5-126)
  IPR052767 Bacterial community development regulator [PTHR38448] (4-145)

Sequence (292 aa):
MRETVSQVSILDETNGLAHMVARSEAAEAYRYWKKELETDQEAQSLIKRFQYMKEQYEEVQRFGKYHPDYSSVNKSVREMKRDLDFHSTIAAFKKAEKDLEKLLIECSRIIAESVSASIKVPTGNPFLDSKSCSGGCGSGGSCGCNMRETVSQVSILDETNGLAHMVARSEAAEAYRYWKKELETDQEAQSLIKRFQYMKEQYEEVQRFGKYHPDYSSVNKSVREMKRDLDFHSTIAAFKKAEKDLEKLLIECSRIIAESVSASIKVPTGNPFLDSKSCSGGCGSGGSCGCN

Nearest PDB structures (foldseek):
  6prk-assembly1_A-2  TM=9.472E-01  e=3.929E-07  Bacillus subtilis subsp. subtilis str. 168
  4tko-assembly1_B  TM=3.531E-01  e=2.988E+00  Aquifex aeolicus VF5
  3mtt-assembly1_A  TM=3.464E-01  e=8.593E+00  Homo sapiens
  7pg5-assembly1_B  TM=2.455E-01  e=3.531E+00  Homo sapiens
  6ixf-assembly1_A  TM=3.168E-01  e=9.085E+00  Homo sapiens